Protein AF-A0A9D6NP83-F1 (afdb_monomer)

Nearest PDB structures (foldseek):
  4a1s-assembly1_B  TM=3.202E-01  e=1.087E-02  Drosophila melanogaster
  5a7d-assembly2_E  TM=2.929E-01  e=2.274E-01  Drosophila melanogaster
  8rtc-assembly1_A  TM=1.857E-01  e=1.251E+00  Bacillus phage phi3T

Mean predicted aligned error: 7.89 Å

Radius of gyration: 27.64 Å; Cα contacts (8 Å, |Δi|>4): 295; chains: 1; bounding box: 63×41×86 Å

Sequence (302 aa):
MAIAPEIAARALFRADRICCVCRRRGQAVEAQLLVADREAVAADDLVVLCSDCRQKGLEEAELRARREEWLSLVAWDRIQALQLWITEGNTPLAVATSLAEILRENEEYELLALLYHGWGNHELRDKFVEKALATKTSPRAQVFLRSLQGRLSEVDPKLIQTEIERRRESGDWTQLARLQAALGCWSEAIESYCRSVSDALARGDNFSAAATLREMARQPLHQFLFETALRWAADEDQFWWEVRCLDELEWKNELREYITGKQFYVEQSGDLYLQLVFHQVTGNTQKVIELQKKILEETKTY

Secondary structure (DSSP, 8-state):
-PPPHHHHHHHHHHTTTS-TTT--TT--EEEEES-S--SS--GGGEEEEEHHHHHTT--HHHHHHHHHHHHHHHHHHHHHHHHHHHHTT---HHHHHHHHHHHHHTT-HHHHHHHHHHTT-HHHHHHHHHHHHHS---HHHHHHHHHHTT-GGGS-HHHHHHHHHHHHHHT-HHHHHHHHHHTT-HHHHHHHHHHHHHHHHHTT-HHHHHHHHHHHHHSTHHHHHHHHHHHHHHHTT-HHHHHHHHHHTT-HHHHHHHHHHTHHHHHHS--HHHHHHHHHHTT-HHHHHHHHHHHHHHHTT-

Structure (mmCIF, N/CA/C/O backbone):
data_AF-A0A9D6NP83-F1
#
_entry.id   AF-A0A9D6NP83-F1
#
loop_
_atom_site.group_PDB
_atom_site.id
_atom_site.type_symbol
_atom_site.label_atom_id
_atom_site.label_alt_id
_atom_site.label_comp_id
_atom_site.label_asym_id
_atom_site.label_entity_id
_atom_site.label_seq_id
_atom_site.pdbx_PDB_ins_code
_atom_site.Cartn_x
_atom_site.Cartn_y
_atom_site.Cartn_z
_atom_site.occupancy
_atom_site.B_iso_or_equiv
_atom_site.auth_seq_id
_atom_site.auth_comp_id
_atom_site.auth_asym_id
_atom_site.auth_atom_id
_atom_site.pdbx_PDB_model_num
ATOM 1 N N . MET A 1 1 ? 31.135 4.356 -36.053 1.00 69.56 1 MET A N 1
ATOM 2 C CA . MET A 1 1 ? 30.032 5.307 -36.307 1.00 69.56 1 MET A CA 1
ATOM 3 C C . MET A 1 1 ? 29.880 6.220 -35.095 1.00 69.56 1 MET A C 1
ATOM 5 O O . MET A 1 1 ? 29.941 5.713 -33.981 1.00 69.56 1 MET A O 1
ATOM 9 N N . ALA A 1 2 ? 29.770 7.538 -35.282 1.00 83.06 2 ALA A N 1
ATOM 10 C CA . ALA A 1 2 ? 29.599 8.474 -34.168 1.00 83.06 2 ALA A CA 1
ATOM 11 C C . ALA A 1 2 ? 28.121 8.523 -33.747 1.00 83.06 2 ALA A C 1
ATOM 13 O O . ALA A 1 2 ? 27.251 8.724 -34.589 1.00 83.06 2 ALA A O 1
ATOM 14 N N . ILE A 1 3 ? 27.834 8.324 -32.458 1.00 89.06 3 ILE A N 1
ATOM 15 C CA . ILE A 1 3 ? 26.478 8.453 -31.911 1.00 89.06 3 ILE A CA 1
ATOM 16 C C . ILE A 1 3 ? 26.167 9.947 -31.782 1.00 89.06 3 ILE A C 1
ATOM 18 O O . ILE A 1 3 ? 26.929 10.682 -31.152 1.00 89.06 3 ILE A O 1
ATOM 22 N N . ALA A 1 4 ? 25.054 10.401 -32.359 1.00 93.44 4 ALA A N 1
ATOM 23 C CA . ALA A 1 4 ? 24.635 11.793 -32.231 1.00 93.44 4 ALA A CA 1
ATOM 24 C C . ALA A 1 4 ? 24.388 12.160 -30.747 1.00 93.44 4 ALA A C 1
ATOM 26 O O . ALA A 1 4 ? 23.739 11.381 -30.036 1.00 93.44 4 ALA A O 1
ATOM 27 N N . PRO A 1 5 ? 24.845 13.336 -30.264 1.00 93.56 5 PRO A N 1
ATOM 28 C CA . PRO A 1 5 ? 24.749 13.711 -28.849 1.00 93.56 5 PRO A CA 1
ATOM 29 C C . PRO A 1 5 ? 23.332 13.642 -28.265 1.00 93.56 5 PRO A C 1
ATOM 31 O O . PRO A 1 5 ? 23.155 13.198 -27.134 1.00 93.56 5 PRO A O 1
ATOM 34 N N . GLU A 1 6 ? 22.312 14.016 -29.037 1.00 91.88 6 GLU A N 1
ATOM 35 C CA . GLU A 1 6 ? 20.907 13.986 -28.605 1.00 91.88 6 GLU A CA 1
ATOM 36 C C . GLU A 1 6 ? 20.394 12.560 -28.364 1.00 91.88 6 GLU A C 1
ATOM 38 O O . GLU A 1 6 ? 19.657 12.296 -27.412 1.00 91.88 6 GLU A O 1
ATOM 43 N N . ILE A 1 7 ? 20.820 11.611 -29.199 1.00 91.00 7 ILE A N 1
ATOM 44 C CA . ILE A 1 7 ? 20.428 10.202 -29.096 1.00 91.00 7 ILE A CA 1
ATOM 45 C C . ILE A 1 7 ? 21.117 9.564 -27.887 1.00 91.00 7 ILE A C 1
ATOM 47 O O . ILE A 1 7 ? 20.468 8.870 -27.100 1.00 91.00 7 ILE A O 1
ATOM 51 N N . ALA A 1 8 ? 22.401 9.875 -27.681 1.00 93.56 8 ALA A N 1
ATOM 52 C CA . ALA A 1 8 ? 23.132 9.478 -26.481 1.00 93.56 8 ALA A CA 1
ATOM 53 C C . ALA A 1 8 ? 22.491 10.061 -25.211 1.00 93.56 8 ALA A C 1
ATOM 55 O O . ALA A 1 8 ? 22.276 9.335 -24.242 1.00 93.56 8 ALA A O 1
ATOM 56 N N . ALA A 1 9 ? 22.116 11.344 -25.225 1.00 90.12 9 ALA A N 1
ATOM 57 C CA . ALA A 1 9 ? 21.445 11.998 -24.106 1.00 90.12 9 ALA A CA 1
ATOM 58 C C . ALA A 1 9 ? 20.091 11.347 -23.782 1.00 90.12 9 ALA A C 1
ATOM 60 O O . ALA A 1 9 ? 19.792 11.128 -22.608 1.00 90.12 9 ALA A O 1
ATOM 61 N N . ARG A 1 10 ? 19.297 10.972 -24.795 1.00 89.88 10 ARG A N 1
ATOM 62 C CA . ARG A 1 10 ? 18.041 10.226 -24.603 1.00 89.88 10 ARG A CA 1
ATOM 63 C C . ARG A 1 10 ? 18.273 8.855 -23.977 1.00 89.88 10 ARG A C 1
ATOM 65 O O . ARG A 1 10 ? 17.548 8.498 -23.053 1.00 89.88 10 ARG A O 1
ATOM 72 N N . ALA A 1 11 ? 19.272 8.102 -24.437 1.00 93.31 11 ALA A N 1
ATOM 73 C CA . ALA A 1 11 ? 19.611 6.807 -23.846 1.00 93.31 11 ALA A CA 1
ATOM 74 C C . ALA A 1 11 ? 20.072 6.953 -22.385 1.00 93.31 11 ALA A C 1
ATOM 76 O O . ALA A 1 11 ? 19.573 6.249 -21.507 1.00 93.31 11 ALA A O 1
ATOM 77 N N . LEU A 1 12 ? 20.943 7.930 -22.107 1.00 94.62 12 LEU A N 1
ATOM 78 C CA . LEU A 1 12 ? 21.391 8.270 -20.754 1.00 94.62 12 LEU A CA 1
ATOM 79 C C . LEU A 1 12 ? 20.224 8.673 -19.851 1.00 94.62 12 LEU A C 1
ATOM 81 O O . LEU A 1 12 ? 20.140 8.206 -18.719 1.00 94.62 12 LEU A O 1
ATOM 85 N N . PHE A 1 13 ? 19.307 9.507 -20.343 1.00 91.94 13 PHE A N 1
ATOM 86 C CA . PHE A 1 13 ? 18.110 9.887 -19.601 1.00 91.94 13 PHE A CA 1
ATOM 87 C C . PHE A 1 13 ? 17.205 8.681 -19.347 1.00 91.94 13 PHE A C 1
ATOM 89 O O . PHE A 1 13 ? 16.759 8.497 -18.222 1.00 91.94 13 PHE A O 1
ATOM 96 N N . ARG A 1 14 ? 16.942 7.827 -20.342 1.00 90.00 14 ARG A N 1
ATOM 97 C CA . ARG A 1 14 ? 16.116 6.618 -20.170 1.00 90.00 14 ARG A CA 1
ATOM 98 C C . ARG A 1 14 ? 16.701 5.654 -19.133 1.00 90.00 14 ARG A C 1
ATOM 100 O O . ARG A 1 14 ? 15.939 5.078 -18.373 1.00 90.00 14 ARG A O 1
ATOM 107 N N . ALA A 1 15 ? 18.026 5.540 -19.051 1.00 93.94 15 ALA A N 1
ATOM 108 C CA . ALA A 1 15 ? 18.716 4.698 -18.071 1.00 93.94 15 ALA A CA 1
ATOM 109 C C . ALA A 1 15 ? 18.995 5.388 -16.721 1.00 93.94 15 ALA A C 1
ATOM 111 O O . ALA A 1 15 ? 19.771 4.864 -15.924 1.00 93.94 15 ALA A O 1
ATOM 112 N N . ASP A 1 16 ? 18.429 6.574 -16.479 1.00 95.00 16 ASP A N 1
ATOM 113 C CA . ASP A 1 16 ? 18.668 7.390 -15.278 1.00 95.00 16 ASP A CA 1
ATOM 114 C C . ASP A 1 16 ? 20.149 7.698 -15.000 1.00 95.00 16 ASP A C 1
ATOM 116 O O . ASP A 1 16 ? 20.572 7.886 -13.864 1.00 95.00 16 ASP A O 1
ATOM 120 N N . ARG A 1 17 ? 20.969 7.734 -16.060 1.00 95.56 17 ARG A N 1
ATOM 121 C CA . ARG A 1 17 ? 22.432 7.882 -15.987 1.00 95.56 17 ARG A CA 1
ATOM 122 C C . ARG A 1 17 ? 23.094 6.835 -15.080 1.00 95.56 17 ARG A C 1
ATOM 124 O O . ARG A 1 17 ? 24.126 7.099 -14.468 1.00 95.56 17 ARG A O 1
ATOM 131 N N . ILE A 1 18 ? 22.517 5.638 -15.023 1.00 96.62 18 ILE A N 1
ATOM 132 C CA . ILE A 1 18 ? 23.029 4.491 -14.277 1.00 96.62 18 ILE A CA 1
ATOM 133 C C . ILE A 1 18 ? 23.371 3.372 -15.267 1.00 96.62 18 ILE A C 1
ATOM 135 O O . ILE A 1 18 ? 22.708 3.183 -16.285 1.00 96.62 18 ILE A O 1
ATOM 139 N N . CYS A 1 19 ? 24.437 2.627 -14.972 1.00 97.12 19 CYS A N 1
ATOM 140 C CA . CYS A 1 19 ? 24.863 1.489 -15.780 1.00 97.12 19 CYS A CA 1
ATOM 141 C C . CYS A 1 19 ? 23.782 0.396 -15.778 1.00 97.12 19 CYS A C 1
ATOM 143 O O . CYS A 1 19 ? 23.455 -0.135 -14.714 1.00 97.12 19 CYS A O 1
ATOM 145 N N . CYS A 1 20 ? 23.300 -0.004 -16.959 1.00 96.81 20 CYS A N 1
ATOM 146 C CA . CYS A 1 20 ? 22.251 -1.018 -17.116 1.00 96.81 20 CYS A CA 1
ATOM 147 C C . CYS A 1 20 ? 22.648 -2.400 -16.562 1.00 96.81 20 CYS A C 1
ATOM 149 O O . CYS A 1 20 ? 21.785 -3.232 -16.291 1.00 96.81 20 CYS A O 1
ATOM 151 N N . VAL A 1 21 ? 23.951 -2.654 -16.396 1.00 96.25 21 VAL A N 1
ATOM 152 C CA . VAL A 1 21 ? 24.490 -3.940 -15.934 1.00 96.25 21 VAL A CA 1
ATOM 153 C C . VAL A 1 21 ? 24.669 -3.957 -14.416 1.00 96.25 21 VAL A C 1
ATOM 155 O O . VAL A 1 21 ? 24.034 -4.754 -13.734 1.00 96.25 21 VAL A O 1
ATOM 158 N N . CYS A 1 22 ? 25.530 -3.094 -13.860 1.00 95.31 22 CYS A N 1
ATOM 159 C CA . CYS A 1 22 ? 25.858 -3.138 -12.427 1.00 95.31 22 CYS A CA 1
ATOM 160 C C . CYS A 1 22 ? 24.938 -2.291 -11.539 1.00 95.31 22 CYS A C 1
ATOM 162 O O . CYS A 1 22 ? 24.987 -2.449 -10.321 1.00 95.31 22 CYS A O 1
ATOM 164 N N . ARG A 1 23 ? 24.154 -1.374 -12.123 1.00 95.56 23 ARG A N 1
ATOM 165 C CA . ARG A 1 23 ? 23.185 -0.500 -11.434 1.00 95.56 23 ARG A CA 1
ATOM 166 C C . ARG A 1 23 ? 23.762 0.374 -10.308 1.00 95.56 23 ARG A C 1
ATOM 168 O O . ARG A 1 23 ? 23.023 0.894 -9.477 1.00 95.56 23 ARG A O 1
ATOM 175 N N . ARG A 1 24 ? 25.086 0.567 -10.265 1.00 92.88 24 ARG A N 1
ATOM 176 C CA . ARG A 1 24 ? 25.747 1.394 -9.244 1.00 92.88 24 ARG A CA 1
ATOM 177 C C . ARG A 1 24 ? 25.554 2.879 -9.546 1.00 92.88 24 ARG A C 1
ATOM 179 O O . ARG A 1 24 ? 25.869 3.341 -10.641 1.00 92.88 24 ARG A O 1
ATOM 186 N N . ARG A 1 25 ? 25.071 3.628 -8.552 1.00 90.50 25 ARG A N 1
ATOM 187 C CA . ARG A 1 25 ? 24.933 5.091 -8.616 1.00 90.50 25 ARG A CA 1
ATOM 188 C C . ARG A 1 25 ? 26.292 5.782 -8.474 1.00 90.50 25 ARG A C 1
ATOM 190 O O . ARG A 1 25 ? 27.206 5.240 -7.859 1.00 90.50 25 ARG A O 1
ATOM 197 N N . GLY A 1 26 ? 26.409 6.985 -9.038 1.00 90.69 26 GLY A N 1
ATOM 198 C CA . GLY A 1 26 ? 27.597 7.840 -8.907 1.00 90.69 26 GLY A CA 1
ATOM 199 C C . GLY A 1 26 ? 28.795 7.451 -9.782 1.00 90.69 26 GLY A C 1
ATOM 200 O O . GLY A 1 26 ? 29.825 8.114 -9.716 1.00 90.69 26 GLY A O 1
ATOM 201 N N . GLN A 1 27 ? 28.681 6.408 -10.610 1.00 94.81 27 GLN A N 1
ATOM 202 C CA . GLN A 1 27 ? 29.709 6.070 -11.596 1.00 94.81 27 GLN A CA 1
ATOM 203 C C . GLN A 1 27 ? 29.529 6.888 -12.881 1.00 94.81 27 GLN A C 1
ATOM 205 O O . GLN A 1 27 ? 28.405 7.169 -13.294 1.00 94.81 27 GLN A O 1
ATOM 210 N N . ALA A 1 28 ? 30.638 7.224 -13.542 1.00 96.19 28 ALA A N 1
ATOM 211 C CA . ALA A 1 28 ? 30.594 7.749 -14.902 1.00 96.19 28 ALA A CA 1
ATOM 212 C C . ALA A 1 28 ? 30.086 6.659 -15.860 1.00 96.19 28 ALA A C 1
ATOM 214 O O . ALA A 1 28 ? 30.525 5.506 -15.793 1.00 96.19 28 ALA A O 1
ATOM 215 N N . VAL A 1 29 ? 29.152 7.026 -16.737 1.00 97.56 29 VAL A N 1
ATOM 216 C CA . VAL A 1 29 ? 28.528 6.116 -17.703 1.00 97.56 29 VAL A CA 1
ATOM 217 C C . VAL A 1 29 ? 28.502 6.727 -19.096 1.00 97.56 29 VAL A C 1
ATOM 219 O O . VAL A 1 29 ? 28.410 7.944 -19.252 1.00 97.56 29 VAL A O 1
ATOM 222 N N . GLU A 1 30 ? 28.537 5.867 -20.106 1.00 96.69 30 GLU A N 1
ATOM 223 C CA . GLU A 1 30 ? 28.487 6.241 -21.517 1.00 96.69 30 GLU A CA 1
ATOM 224 C C . GLU A 1 30 ? 27.446 5.393 -22.252 1.00 96.69 30 GLU A C 1
ATOM 226 O O . GLU A 1 30 ? 27.201 4.238 -21.894 1.00 96.69 30 GLU A O 1
ATOM 231 N N . ALA A 1 31 ? 26.829 5.967 -23.286 1.00 96.25 31 ALA A N 1
ATOM 232 C CA . ALA A 1 31 ? 25.952 5.232 -24.187 1.00 96.25 31 ALA A CA 1
ATOM 233 C C . ALA A 1 31 ? 26.785 4.534 -25.274 1.00 96.25 31 ALA A C 1
ATOM 235 O O . ALA A 1 31 ? 27.601 5.167 -25.943 1.00 96.25 31 ALA A O 1
ATOM 236 N N . GLN A 1 32 ? 26.554 3.240 -25.466 1.00 94.31 32 GLN A N 1
ATOM 237 C CA . GLN A 1 32 ? 27.249 2.395 -26.431 1.00 94.31 32 GLN A CA 1
ATOM 238 C C . GLN A 1 32 ? 26.240 1.683 -27.335 1.00 94.31 32 GLN A C 1
ATOM 240 O O . GLN A 1 32 ? 25.172 1.283 -26.880 1.00 94.31 32 GLN A O 1
ATOM 245 N N . LEU A 1 33 ? 26.583 1.512 -28.612 1.00 93.44 33 LEU A N 1
ATOM 246 C CA . LEU A 1 33 ? 25.795 0.728 -29.564 1.00 93.44 33 LEU A CA 1
ATOM 247 C C . LEU A 1 33 ? 25.752 -0.750 -29.163 1.00 93.44 33 LEU A C 1
ATOM 249 O O . LEU A 1 33 ? 26.799 -1.346 -28.915 1.00 93.44 33 LEU A O 1
ATOM 253 N N . LEU A 1 34 ? 24.550 -1.328 -29.140 1.00 89.38 34 LEU A N 1
ATOM 254 C CA . LEU A 1 34 ? 24.346 -2.770 -28.984 1.00 89.38 34 LEU A CA 1
ATOM 255 C C . LEU A 1 34 ? 24.764 -3.532 -30.249 1.00 89.38 34 LEU A C 1
ATOM 257 O O . LEU A 1 34 ? 25.392 -4.575 -30.143 1.00 89.38 34 LEU A O 1
ATOM 261 N N . VAL A 1 35 ? 24.448 -2.988 -31.431 1.00 83.50 35 VAL A N 1
ATOM 262 C CA . VAL A 1 35 ? 24.732 -3.601 -32.739 1.00 83.50 35 VAL A CA 1
ATOM 263 C C . VAL A 1 35 ? 25.639 -2.669 -33.535 1.00 83.50 35 VAL A C 1
ATOM 265 O O . VAL A 1 35 ? 25.337 -1.484 -33.678 1.00 83.50 35 VAL A O 1
ATOM 268 N N . ALA A 1 36 ? 26.750 -3.193 -34.054 1.00 72.25 36 ALA A N 1
ATOM 269 C CA . ALA A 1 36 ? 27.752 -2.392 -34.761 1.00 72.25 36 ALA A CA 1
ATOM 270 C C . ALA A 1 36 ? 27.314 -1.936 -36.168 1.00 72.25 36 ALA A C 1
ATOM 272 O O . ALA A 1 36 ? 27.869 -0.961 -36.673 1.00 72.25 36 ALA A O 1
ATOM 273 N N . ASP A 1 37 ? 26.327 -2.605 -36.773 1.00 74.69 37 ASP A N 1
ATOM 274 C CA . ASP A 1 37 ? 26.015 -2.485 -38.201 1.00 74.69 37 ASP A CA 1
ATOM 275 C C . ASP A 1 37 ? 24.571 -2.013 -38.445 1.00 74.69 37 ASP A C 1
ATOM 277 O O . ASP A 1 37 ? 23.675 -2.778 -38.805 1.00 74.69 37 ASP A O 1
ATOM 281 N N . ARG A 1 38 ? 24.314 -0.731 -38.165 1.00 72.12 38 ARG A N 1
ATOM 282 C CA . ARG A 1 38 ? 23.051 -0.062 -38.510 1.00 72.12 38 ARG A CA 1
ATOM 283 C C . ARG A 1 38 ? 23.323 1.263 -39.198 1.00 72.12 38 ARG A C 1
ATOM 285 O O . ARG A 1 38 ? 24.101 2.066 -38.697 1.00 72.12 38 ARG A O 1
ATOM 292 N N . GLU A 1 39 ? 22.627 1.512 -40.303 1.00 77.12 39 GLU A N 1
ATOM 293 C CA . GLU A 1 39 ? 22.715 2.776 -41.049 1.00 77.12 39 GLU A CA 1
ATOM 294 C C . GLU A 1 39 ? 22.128 3.963 -40.267 1.00 77.12 39 GLU A C 1
ATOM 296 O O . GLU A 1 39 ? 22.581 5.096 -40.419 1.00 77.12 39 GLU A O 1
ATOM 301 N N . ALA A 1 40 ? 21.155 3.702 -39.388 1.00 83.31 40 ALA A N 1
ATOM 302 C CA . ALA A 1 40 ? 20.552 4.689 -38.500 1.00 83.31 40 ALA A CA 1
ATOM 303 C C . ALA A 1 40 ? 20.566 4.188 -37.050 1.00 83.31 40 ALA A C 1
ATOM 305 O O . ALA A 1 40 ? 20.139 3.070 -36.763 1.00 83.31 40 ALA A O 1
ATOM 306 N N . VAL A 1 41 ? 21.046 5.033 -36.135 1.00 88.06 41 VAL A N 1
ATOM 307 C CA . VAL A 1 41 ? 21.093 4.741 -34.696 1.00 88.06 41 VAL A CA 1
ATOM 308 C C . VAL A 1 41 ? 19.874 5.342 -34.019 1.00 88.06 41 VAL A C 1
ATOM 310 O O . VAL A 1 41 ? 19.725 6.560 -34.022 1.00 88.06 41 VAL A O 1
ATOM 313 N N . ALA A 1 42 ? 19.039 4.522 -33.387 1.00 89.38 42 ALA A N 1
ATOM 314 C CA . ALA A 1 42 ? 18.010 5.000 -32.469 1.00 89.38 42 ALA A CA 1
ATOM 315 C C . ALA A 1 42 ? 18.496 4.941 -31.013 1.00 89.38 42 ALA A C 1
ATOM 317 O O . ALA A 1 42 ? 19.423 4.209 -30.672 1.00 89.38 42 ALA A O 1
ATOM 318 N N . ALA A 1 43 ? 17.824 5.663 -30.109 1.00 87.75 43 ALA A N 1
ATOM 319 C CA . ALA A 1 43 ? 18.092 5.544 -28.669 1.00 87.75 43 ALA A CA 1
ATOM 320 C C . ALA A 1 43 ? 17.828 4.116 -28.155 1.00 87.75 43 ALA A C 1
ATOM 322 O O . ALA A 1 43 ? 18.387 3.707 -27.136 1.00 87.75 43 ALA A O 1
ATOM 323 N N . ASP A 1 44 ? 16.991 3.358 -28.872 1.00 87.62 44 ASP A N 1
ATOM 324 C CA . ASP A 1 44 ? 16.699 1.968 -28.547 1.00 87.62 44 ASP A CA 1
ATOM 325 C C . ASP A 1 44 ? 17.805 0.978 -28.905 1.00 87.62 44 ASP A C 1
ATOM 327 O O . ASP A 1 44 ? 17.859 -0.118 -28.349 1.00 87.62 44 ASP A O 1
ATOM 331 N N . ASP A 1 45 ? 18.772 1.430 -29.700 1.00 91.69 45 ASP A N 1
ATOM 332 C CA . ASP A 1 45 ? 19.944 0.653 -30.095 1.00 91.69 45 ASP A CA 1
ATOM 333 C C . ASP A 1 45 ? 21.134 0.862 -29.155 1.00 91.69 45 ASP A C 1
ATOM 335 O O . ASP A 1 45 ? 22.211 0.307 -29.379 1.00 91.69 45 ASP A O 1
ATOM 339 N N . LEU A 1 46 ? 20.956 1.674 -28.107 1.00 94.94 46 LEU A N 1
ATOM 340 C CA . LEU A 1 46 ? 22.008 2.054 -27.173 1.00 94.94 46 LEU A CA 1
ATOM 341 C C . LEU A 1 46 ? 21.820 1.409 -25.799 1.00 94.94 46 LEU A C 1
ATOM 343 O O . LEU A 1 46 ? 20.724 1.416 -25.235 1.00 94.94 46 LEU A O 1
ATOM 347 N N . VAL A 1 47 ? 22.918 0.937 -25.214 1.00 96.75 47 VAL A N 1
ATOM 348 C CA . VAL A 1 47 ? 23.027 0.515 -23.813 1.00 96.75 47 VAL A CA 1
ATOM 349 C C . VAL A 1 47 ? 23.912 1.490 -23.040 1.00 96.75 47 VAL A C 1
ATOM 351 O O . VAL A 1 47 ? 24.897 1.995 -23.569 1.00 96.75 47 VAL A O 1
ATOM 354 N N . VAL A 1 48 ? 23.560 1.775 -21.787 1.00 97.56 48 VAL A N 1
ATOM 355 C CA . VAL A 1 48 ? 24.331 2.674 -20.918 1.00 97.56 48 VAL A CA 1
ATOM 356 C C . VAL A 1 48 ? 25.209 1.844 -19.991 1.00 97.56 48 VAL A C 1
ATOM 358 O O . VAL A 1 48 ? 24.700 1.036 -19.215 1.00 97.56 48 VAL A O 1
ATOM 361 N N . LEU A 1 49 ? 26.528 2.029 -20.067 1.00 97.44 49 LEU A N 1
ATOM 362 C CA . LEU A 1 49 ? 27.515 1.225 -19.342 1.00 97.44 49 LEU A CA 1
ATOM 363 C C . LEU A 1 49 ? 28.524 2.110 -18.606 1.00 97.44 49 LEU A C 1
ATOM 365 O O . LEU A 1 49 ? 28.918 3.161 -19.104 1.00 97.44 49 LEU A O 1
ATOM 369 N N . CYS A 1 50 ? 28.978 1.663 -17.433 1.00 97.44 50 CYS A N 1
ATOM 370 C CA . CYS A 1 50 ? 30.184 2.203 -16.802 1.00 97.44 50 CYS A CA 1
ATOM 371 C C . CYS A 1 50 ? 31.448 1.567 -17.406 1.00 97.44 50 CYS A C 1
ATOM 373 O O . CYS A 1 50 ? 31.374 0.510 -18.045 1.00 97.44 50 CYS A O 1
ATOM 375 N N . SER A 1 51 ? 32.611 2.178 -17.157 1.00 96.56 51 SER A N 1
ATOM 376 C CA . SER A 1 51 ? 33.922 1.690 -17.617 1.00 96.56 51 SER A CA 1
ATOM 377 C C . SER A 1 51 ? 34.145 0.208 -17.308 1.00 96.56 51 SER A C 1
ATOM 379 O O . SER A 1 51 ? 34.550 -0.556 -18.183 1.00 96.56 51 SER A O 1
ATOM 381 N N . ASP A 1 52 ? 33.812 -0.211 -16.088 1.00 96.25 52 ASP A N 1
ATOM 382 C CA . ASP A 1 52 ? 34.093 -1.560 -15.596 1.00 96.25 52 ASP A CA 1
ATOM 383 C C . ASP A 1 52 ? 33.243 -2.606 -16.322 1.00 96.25 52 ASP A C 1
ATOM 385 O O . ASP A 1 52 ? 33.725 -3.676 -16.680 1.00 96.25 52 ASP A O 1
ATOM 389 N N . CYS A 1 53 ? 31.960 -2.310 -16.555 1.00 95.81 53 CYS A N 1
ATOM 390 C CA . CYS A 1 53 ? 31.063 -3.236 -17.249 1.00 95.81 53 CYS A CA 1
ATOM 391 C C . CYS A 1 53 ? 31.348 -3.286 -18.748 1.00 95.81 53 CYS A C 1
ATOM 393 O O . CYS A 1 53 ? 31.203 -4.345 -19.352 1.00 95.81 53 CYS A O 1
ATOM 395 N N . ARG A 1 54 ? 31.809 -2.177 -19.334 1.00 94.50 54 ARG A N 1
ATOM 396 C CA . ARG A 1 54 ? 32.246 -2.130 -20.731 1.00 94.50 54 ARG A CA 1
ATOM 397 C C . ARG A 1 54 ? 33.447 -3.046 -20.985 1.00 94.50 54 ARG A C 1
ATOM 399 O O . ARG A 1 54 ? 33.477 -3.737 -21.996 1.00 94.50 54 ARG A O 1
ATOM 406 N N . GLN A 1 55 ? 34.408 -3.093 -20.062 1.00 95.25 55 GLN A N 1
ATOM 407 C CA . GLN A 1 55 ? 35.605 -3.937 -20.190 1.00 95.25 55 GLN A CA 1
ATOM 408 C C . GLN A 1 55 ? 35.324 -5.440 -20.054 1.00 95.25 55 GLN A C 1
ATOM 410 O O . GLN A 1 55 ? 36.122 -6.245 -20.524 1.00 95.25 55 GLN A O 1
ATOM 415 N N . LYS A 1 56 ? 34.197 -5.833 -19.447 1.00 93.19 56 LYS A N 1
ATOM 416 C CA . LYS A 1 56 ? 33.830 -7.248 -19.273 1.00 93.19 56 LYS A CA 1
ATOM 417 C C . LYS A 1 56 ? 33.441 -7.957 -20.572 1.00 93.19 56 LYS A C 1
ATOM 419 O O . LYS A 1 56 ? 33.384 -9.178 -20.559 1.00 93.19 56 LYS A O 1
ATOM 424 N N . GLY A 1 57 ? 33.171 -7.220 -21.654 1.00 85.31 57 GLY A N 1
ATOM 425 C CA . GLY A 1 57 ? 32.871 -7.811 -22.962 1.00 85.31 57 GLY A CA 1
ATOM 426 C C . GLY A 1 57 ? 31.631 -8.708 -22.958 1.00 85.31 57 GLY A C 1
ATOM 427 O O . GLY A 1 57 ? 31.686 -9.814 -23.478 1.00 85.31 57 GLY A O 1
ATOM 428 N N . LEU A 1 58 ? 30.537 -8.258 -22.333 1.00 91.12 58 LEU A N 1
ATOM 429 C CA . LEU A 1 58 ? 29.280 -9.012 -22.310 1.00 91.12 58 LEU A CA 1
ATOM 430 C C . LEU A 1 58 ? 28.695 -9.162 -23.721 1.00 91.12 58 LEU A C 1
ATOM 432 O O . LEU A 1 58 ? 28.755 -8.228 -24.523 1.00 91.12 58 LEU A O 1
ATOM 436 N N . GLU A 1 59 ? 28.082 -10.316 -23.976 1.00 94.12 59 GLU A N 1
ATOM 437 C CA . GLU A 1 59 ? 27.415 -10.622 -25.242 1.00 94.12 59 GLU A CA 1
ATOM 438 C C . GLU A 1 59 ? 26.215 -9.694 -25.492 1.00 94.12 59 GLU A C 1
ATOM 440 O O . GLU A 1 59 ? 25.512 -9.277 -24.564 1.00 94.12 59 GLU A O 1
ATOM 445 N N . GLU A 1 60 ? 25.929 -9.404 -26.764 1.00 93.38 60 GLU A N 1
ATOM 446 C CA . GLU A 1 60 ? 24.864 -8.471 -27.169 1.00 93.38 60 GLU A CA 1
ATOM 447 C C . GLU A 1 60 ? 23.495 -8.858 -26.592 1.00 93.38 60 GLU A C 1
ATOM 449 O O . GLU A 1 60 ? 22.757 -8.004 -26.091 1.00 93.38 60 GLU A O 1
ATOM 454 N N . ALA A 1 61 ? 23.155 -10.149 -26.642 1.00 91.50 61 ALA A N 1
ATOM 455 C CA . ALA A 1 61 ? 21.880 -10.654 -26.142 1.00 91.50 61 ALA A CA 1
ATOM 456 C C . ALA A 1 61 ? 21.726 -10.414 -24.631 1.00 91.50 61 ALA A C 1
ATOM 458 O O . ALA A 1 61 ? 20.650 -10.026 -24.172 1.00 91.50 61 ALA A O 1
ATOM 459 N N . GLU A 1 62 ? 22.809 -10.581 -23.866 1.00 93.06 62 GLU A N 1
ATOM 460 C CA . GLU A 1 62 ? 22.812 -10.309 -22.431 1.00 93.06 62 GLU A CA 1
ATOM 461 C C . GLU A 1 62 ? 22.674 -8.807 -22.158 1.00 93.06 62 GLU A C 1
ATOM 463 O O . GLU A 1 62 ? 21.855 -8.399 -21.334 1.00 93.06 62 GLU A O 1
ATOM 468 N N . LEU A 1 63 ? 23.417 -7.965 -22.883 1.00 94.62 63 LEU A N 1
ATOM 469 C CA . LEU A 1 63 ? 23.319 -6.510 -22.753 1.00 94.62 63 LEU A CA 1
ATOM 470 C C . LEU A 1 63 ? 21.914 -5.996 -23.076 1.00 94.62 63 LEU A C 1
ATOM 472 O O . LEU A 1 63 ? 21.406 -5.131 -22.359 1.00 94.62 63 LEU A O 1
ATOM 476 N N . ARG A 1 64 ? 21.272 -6.541 -24.117 1.00 93.12 64 ARG A N 1
ATOM 477 C CA . ARG A 1 64 ? 19.890 -6.211 -24.482 1.00 93.12 64 ARG A CA 1
ATOM 478 C C . ARG A 1 64 ? 18.927 -6.583 -23.357 1.00 93.12 64 ARG A C 1
ATOM 480 O O . ARG A 1 64 ? 18.175 -5.718 -22.917 1.00 93.12 64 ARG A O 1
ATOM 487 N N . ALA A 1 65 ? 19.016 -7.805 -22.832 1.00 86.69 65 ALA A N 1
ATOM 488 C CA . ALA A 1 65 ? 18.166 -8.252 -21.730 1.00 86.69 65 ALA A CA 1
ATOM 489 C C . ALA A 1 65 ? 18.344 -7.385 -20.468 1.00 86.69 65 ALA A C 1
ATOM 491 O O . ALA A 1 65 ? 17.366 -6.914 -19.890 1.00 86.69 65 ALA A O 1
ATOM 492 N N . ARG A 1 66 ? 19.592 -7.097 -20.069 1.00 91.88 66 ARG A N 1
ATOM 493 C CA . ARG A 1 66 ? 19.902 -6.244 -18.904 1.00 91.88 66 ARG A CA 1
ATOM 494 C C . ARG A 1 66 ? 19.418 -4.808 -19.085 1.00 91.88 66 ARG A C 1
ATOM 496 O O . ARG A 1 66 ? 18.920 -4.202 -18.138 1.00 91.88 66 ARG A O 1
ATOM 503 N N . ARG A 1 67 ? 19.574 -4.260 -20.294 1.00 93.62 67 ARG A N 1
ATOM 504 C CA . ARG A 1 67 ? 19.065 -2.937 -20.668 1.00 93.62 67 ARG A CA 1
ATOM 505 C C . ARG A 1 67 ? 17.553 -2.894 -20.536 1.00 93.62 67 ARG A C 1
ATOM 507 O O . ARG A 1 67 ? 17.057 -1.999 -19.869 1.00 93.62 67 ARG A O 1
ATOM 514 N N . GLU A 1 68 ? 16.843 -3.817 -21.172 1.00 88.38 68 GLU A N 1
ATOM 515 C CA . GLU A 1 68 ? 15.380 -3.852 -21.145 1.00 88.38 68 GLU A CA 1
ATOM 516 C C . GLU A 1 68 ? 14.866 -3.960 -19.709 1.00 88.38 68 GLU A C 1
ATOM 518 O O . GLU A 1 68 ? 14.051 -3.141 -19.296 1.00 88.38 68 GLU A O 1
ATOM 523 N N . GLU A 1 69 ? 15.440 -4.864 -18.911 1.00 85.88 69 GLU A N 1
ATOM 524 C CA . GLU A 1 69 ? 15.115 -4.998 -17.490 1.00 85.88 69 GLU A CA 1
ATOM 525 C C . GLU A 1 69 ? 15.325 -3.678 -16.724 1.00 85.88 69 GLU A C 1
ATOM 527 O O . GLU A 1 69 ? 14.443 -3.235 -15.987 1.00 85.88 69 GLU A O 1
ATOM 532 N N . TRP A 1 70 ? 16.472 -3.014 -16.911 1.00 92.25 70 TRP A N 1
ATOM 533 C CA . TRP A 1 70 ? 16.775 -1.751 -16.231 1.00 92.25 70 TRP A CA 1
ATOM 534 C C . TRP A 1 70 ? 15.867 -0.604 -16.675 1.00 92.25 70 TRP A C 1
ATOM 536 O O . TRP A 1 70 ? 15.370 0.145 -15.839 1.00 92.25 70 TRP A O 1
ATOM 546 N N . LEU A 1 71 ? 15.625 -0.467 -17.977 1.00 87.19 71 LEU A N 1
ATOM 547 C CA . LEU A 1 71 ? 14.752 0.577 -18.504 1.00 87.19 71 LEU A CA 1
ATOM 548 C C . LEU A 1 71 ? 13.315 0.394 -18.019 1.00 87.19 71 LEU A C 1
ATOM 550 O O . LEU A 1 71 ? 12.676 1.381 -17.660 1.00 87.19 71 LEU A O 1
ATOM 554 N N . SER A 1 72 ? 12.834 -0.849 -17.930 1.00 76.81 72 SER A N 1
ATOM 555 C CA . SER A 1 72 ? 11.551 -1.142 -17.296 1.00 76.81 72 SER A CA 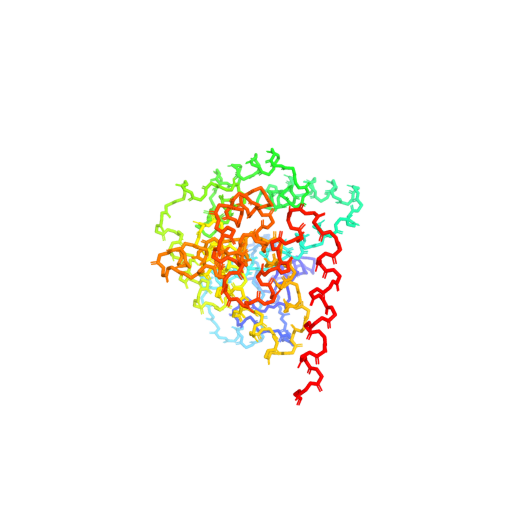1
ATOM 556 C C . SER A 1 72 ? 11.537 -0.712 -15.829 1.00 76.81 72 SER A C 1
ATOM 558 O O . SER A 1 72 ? 10.556 -0.115 -15.400 1.00 76.81 72 SER A O 1
ATOM 560 N N . LEU A 1 73 ? 12.609 -0.951 -15.063 1.00 78.69 73 LEU A N 1
ATOM 561 C CA . LEU A 1 73 ? 12.707 -0.502 -13.667 1.00 78.69 73 LEU A CA 1
ATOM 562 C C . LEU A 1 73 ? 12.712 1.027 -13.536 1.00 78.69 73 LEU A C 1
ATOM 564 O O . LEU A 1 73 ? 11.957 1.562 -12.735 1.00 78.69 73 LEU A O 1
ATOM 568 N N . VAL A 1 74 ? 13.496 1.742 -14.348 1.00 82.88 74 VAL A N 1
ATOM 569 C CA . VAL A 1 74 ? 13.540 3.216 -14.318 1.00 82.88 74 VAL A CA 1
ATOM 570 C C . VAL A 1 74 ? 12.201 3.824 -14.725 1.00 82.88 74 VAL A C 1
ATOM 572 O O . VAL A 1 74 ? 11.751 4.792 -14.110 1.00 82.88 74 VAL A O 1
ATOM 575 N N . ALA A 1 75 ? 11.551 3.270 -15.752 1.00 76.75 75 ALA A N 1
ATOM 576 C CA . ALA A 1 75 ? 10.202 3.677 -16.125 1.00 76.75 75 ALA A CA 1
ATOM 577 C C . ALA A 1 75 ? 9.255 3.500 -14.929 1.00 76.75 75 ALA A C 1
ATOM 579 O O . ALA A 1 75 ? 8.569 4.446 -14.554 1.00 76.75 75 ALA A O 1
ATOM 580 N N . TRP A 1 76 ? 9.316 2.345 -14.262 1.00 70.69 76 TRP A N 1
ATOM 581 C CA . TRP A 1 76 ? 8.575 2.040 -13.036 1.00 70.69 76 TRP A CA 1
ATOM 582 C C . TRP A 1 76 ? 8.837 2.987 -11.862 1.00 70.69 76 TRP A C 1
ATOM 584 O O . TRP A 1 76 ? 7.898 3.374 -11.165 1.00 70.69 76 TRP A O 1
ATOM 594 N N . ASP A 1 77 ? 10.075 3.399 -11.642 1.00 75.50 77 ASP A N 1
ATOM 595 C CA . ASP A 1 77 ? 10.396 4.336 -10.566 1.00 75.50 77 ASP A CA 1
ATOM 596 C C . ASP A 1 77 ? 9.844 5.734 -10.870 1.00 75.50 77 ASP A C 1
ATOM 598 O O . ASP A 1 77 ? 9.271 6.398 -10.004 1.00 75.50 77 ASP A O 1
ATOM 602 N N . ARG A 1 78 ? 9.938 6.174 -12.130 1.00 74.56 78 ARG A N 1
ATOM 603 C CA . ARG A 1 78 ? 9.392 7.466 -12.579 1.00 74.56 78 ARG A CA 1
ATOM 604 C C . ARG A 1 78 ? 7.874 7.503 -12.517 1.00 74.56 78 ARG A C 1
ATOM 606 O O . ARG A 1 78 ? 7.308 8.512 -12.113 1.00 74.56 78 ARG A O 1
ATOM 613 N N . ILE A 1 79 ? 7.240 6.393 -12.875 1.00 69.12 79 ILE A N 1
ATOM 614 C CA . ILE A 1 79 ? 5.812 6.125 -12.699 1.00 69.12 79 ILE A CA 1
ATOM 615 C C . ILE A 1 79 ? 5.391 6.372 -11.251 1.00 69.12 79 ILE A C 1
ATOM 617 O O . ILE A 1 79 ? 4.462 7.136 -10.993 1.00 69.12 79 ILE A O 1
ATOM 621 N N . GLN A 1 80 ? 6.097 5.764 -10.298 1.00 68.75 80 GLN A N 1
ATOM 622 C CA . GLN A 1 80 ? 5.773 5.901 -8.880 1.00 68.75 80 GLN A CA 1
ATOM 623 C C . GLN A 1 80 ? 6.010 7.323 -8.368 1.00 68.75 80 GLN A C 1
ATOM 625 O O . GLN A 1 80 ? 5.177 7.859 -7.638 1.00 68.75 80 GLN A O 1
ATOM 630 N N . ALA A 1 81 ? 7.107 7.962 -8.783 1.00 71.81 81 ALA A N 1
ATOM 631 C CA . ALA A 1 81 ? 7.385 9.355 -8.443 1.00 71.81 81 ALA A CA 1
ATOM 632 C C . ALA A 1 81 ? 6.295 10.298 -8.977 1.00 71.81 81 ALA A C 1
ATOM 634 O O . ALA A 1 81 ? 5.837 11.193 -8.267 1.00 71.81 81 ALA A O 1
ATOM 635 N N . LEU A 1 82 ? 5.835 10.062 -10.208 1.00 70.50 82 LEU A N 1
ATOM 636 C CA . LEU A 1 82 ? 4.747 10.814 -10.815 1.00 70.50 82 LEU A CA 1
ATOM 637 C C . LEU A 1 82 ? 3.424 10.594 -10.065 1.00 70.50 82 LEU A C 1
ATOM 639 O O . LEU A 1 82 ? 2.716 11.560 -9.798 1.00 70.50 82 LEU A O 1
ATOM 643 N N . GLN A 1 83 ? 3.098 9.356 -9.685 1.00 68.94 83 GLN A N 1
ATOM 644 C CA . GLN A 1 83 ? 1.900 9.056 -8.894 1.00 68.94 83 GLN A CA 1
ATOM 645 C C . GLN A 1 83 ? 1.906 9.794 -7.556 1.00 68.94 83 GLN A C 1
ATOM 647 O O . GLN A 1 83 ? 0.904 10.414 -7.204 1.00 68.94 83 GLN A O 1
ATOM 652 N N . LEU A 1 84 ? 3.030 9.766 -6.833 1.00 68.50 84 LEU A N 1
ATOM 653 C CA . LEU A 1 84 ? 3.187 10.522 -5.590 1.00 68.50 84 LEU A CA 1
ATOM 654 C C . LEU A 1 84 ? 2.910 12.007 -5.831 1.00 68.50 84 LEU A C 1
ATOM 656 O O . LEU A 1 84 ? 2.064 12.584 -5.153 1.00 68.50 84 LEU A O 1
ATOM 660 N N . TRP A 1 85 ? 3.527 12.581 -6.864 1.00 69.38 85 TRP A N 1
ATOM 661 C CA . TRP A 1 85 ? 3.340 13.982 -7.231 1.00 69.38 85 TRP A CA 1
ATOM 662 C C . TRP A 1 85 ? 1.879 14.337 -7.562 1.00 69.38 85 TRP A C 1
ATOM 664 O O . TRP A 1 85 ? 1.380 15.372 -7.125 1.00 69.38 85 TRP A O 1
ATOM 674 N N . ILE A 1 86 ? 1.164 13.464 -8.279 1.00 69.88 86 ILE A N 1
ATOM 675 C CA . ILE A 1 86 ? -0.251 13.656 -8.633 1.00 69.88 86 ILE A CA 1
ATOM 676 C C . ILE A 1 86 ? -1.162 13.574 -7.406 1.00 69.88 86 ILE A C 1
ATOM 678 O O . ILE A 1 86 ? -2.043 14.414 -7.223 1.00 69.88 86 ILE A O 1
ATOM 682 N N . THR A 1 87 ? -0.968 12.554 -6.566 1.00 66.88 87 THR A N 1
ATOM 683 C CA . THR A 1 87 ? -1.836 12.295 -5.403 1.00 66.88 87 THR A CA 1
ATOM 684 C C . THR A 1 87 ? -1.752 13.377 -4.325 1.00 66.88 87 THR A C 1
ATOM 686 O O . THR A 1 87 ? -2.624 13.454 -3.463 1.00 66.88 87 THR A O 1
ATOM 689 N N . GLU A 1 88 ? -0.744 14.249 -4.379 1.00 69.62 88 GLU A N 1
ATOM 690 C CA . GLU A 1 88 ? -0.622 15.412 -3.496 1.00 69.62 88 GLU A CA 1
ATOM 691 C C . GLU A 1 88 ? -1.506 16.598 -3.919 1.00 69.62 88 GLU A C 1
ATOM 693 O O . GLU A 1 88 ? -1.511 17.623 -3.242 1.00 69.62 88 GLU A O 1
ATOM 698 N N . GLY A 1 89 ? -2.291 16.466 -4.997 1.00 62.38 89 GLY A N 1
ATOM 699 C CA . GLY A 1 89 ? -3.355 17.413 -5.359 1.00 62.38 89 GLY A CA 1
ATOM 700 C C . GLY A 1 89 ? -2.869 18.775 -5.866 1.00 62.38 89 GLY A C 1
ATOM 701 O O . GLY A 1 89 ? -3.682 19.667 -6.086 1.00 62.38 89 GLY A O 1
ATOM 702 N N . ASN A 1 90 ? -1.561 18.937 -6.079 1.00 65.12 90 ASN A N 1
ATOM 703 C CA . ASN A 1 90 ? -0.936 20.213 -6.445 1.00 65.12 90 ASN A CA 1
ATOM 704 C C . ASN A 1 90 ? -0.596 20.335 -7.939 1.00 65.12 90 ASN A C 1
ATOM 706 O O . ASN A 1 90 ? 0.047 21.302 -8.347 1.00 65.12 90 ASN A O 1
ATOM 710 N N . THR A 1 91 ? -0.994 19.372 -8.774 1.00 72.12 91 THR A N 1
ATOM 711 C CA . THR A 1 91 ? -0.714 19.411 -10.213 1.00 72.12 91 THR A CA 1
ATOM 712 C C . THR A 1 91 ? -1.660 20.385 -10.924 1.00 72.12 91 THR A C 1
ATOM 714 O O . THR A 1 91 ? -2.870 20.151 -10.936 1.00 72.12 91 THR A O 1
ATOM 717 N N . PRO A 1 92 ? -1.154 21.441 -11.592 1.00 80.56 92 PRO A N 1
ATOM 718 C CA . PRO A 1 92 ? -1.994 22.287 -12.430 1.00 80.56 92 PRO A CA 1
ATOM 719 C C . PRO A 1 92 ? -2.653 21.460 -13.540 1.00 80.56 92 PRO A C 1
ATOM 721 O O . PRO A 1 92 ? -1.975 20.678 -14.211 1.00 80.56 92 PRO A O 1
ATOM 724 N N . LEU A 1 93 ? -3.950 21.678 -13.781 1.00 79.06 93 LEU A N 1
ATOM 725 C CA . LEU A 1 93 ? -4.731 20.935 -14.781 1.00 79.06 93 LEU A CA 1
ATOM 726 C C . LEU A 1 93 ? -4.059 20.914 -16.164 1.00 79.06 93 LEU A C 1
ATOM 728 O O . LEU A 1 93 ? -4.058 19.883 -16.822 1.00 79.06 93 LEU A O 1
ATOM 732 N N . ALA A 1 94 ? -3.431 22.020 -16.572 1.00 81.94 94 ALA A N 1
ATOM 733 C CA . ALA A 1 94 ? -2.721 22.109 -17.847 1.00 81.94 94 ALA A CA 1
ATOM 734 C C . ALA A 1 94 ? -1.534 21.131 -17.947 1.00 81.94 94 ALA A C 1
ATOM 736 O O . ALA A 1 94 ? -1.335 20.503 -18.982 1.00 81.94 94 ALA A O 1
ATOM 737 N N . VAL A 1 95 ? -0.764 20.959 -16.867 1.00 80.69 95 VAL A N 1
ATOM 738 C CA . VAL A 1 95 ? 0.364 20.010 -16.841 1.00 80.69 95 VAL A CA 1
ATOM 739 C C . VAL A 1 95 ? -0.158 18.578 -16.894 1.00 80.69 95 VAL A C 1
ATOM 741 O O . VAL A 1 95 ? 0.370 17.746 -17.627 1.00 80.69 95 VAL A O 1
ATOM 744 N N . ALA A 1 96 ? -1.232 18.316 -16.151 1.00 80.12 96 ALA A N 1
ATOM 745 C CA . ALA A 1 96 ? -1.951 17.054 -16.161 1.00 80.12 96 ALA A CA 1
ATOM 746 C C . ALA A 1 96 ? -2.420 16.667 -17.576 1.00 80.12 96 ALA A C 1
ATOM 748 O O . ALA A 1 96 ? -2.102 15.578 -18.057 1.00 80.12 96 ALA A O 1
ATOM 749 N N . THR A 1 97 ? -3.123 17.562 -18.273 1.00 86.00 97 THR A N 1
ATOM 750 C CA . THR A 1 97 ? -3.632 17.290 -19.623 1.00 86.00 97 THR A CA 1
ATOM 751 C C . THR A 1 97 ? -2.514 17.119 -20.640 1.00 86.00 97 THR A C 1
ATOM 753 O O . THR A 1 97 ? -2.551 16.152 -21.394 1.00 86.00 97 THR A O 1
ATOM 756 N N . SER A 1 98 ? -1.487 17.976 -20.623 1.00 87.81 98 SER A N 1
ATOM 757 C CA . SER A 1 98 ? -0.354 17.837 -21.544 1.00 87.81 98 SER A CA 1
ATOM 758 C C . SER A 1 98 ? 0.404 16.531 -21.321 1.00 87.81 98 SER A C 1
ATOM 760 O O . SER A 1 98 ? 0.822 15.887 -22.279 1.00 87.81 98 SER A O 1
ATOM 762 N N . LEU A 1 99 ? 0.545 16.091 -20.068 1.00 85.44 99 LEU A N 1
ATOM 763 C CA . LEU A 1 99 ? 1.157 14.800 -19.778 1.00 85.44 99 LEU A CA 1
ATOM 764 C C . LEU A 1 99 ? 0.306 13.643 -20.313 1.00 85.44 99 LEU A C 1
ATOM 766 O O . LEU A 1 99 ? 0.839 12.751 -20.965 1.00 85.44 99 LEU A O 1
ATOM 770 N N . ALA A 1 100 ? -1.010 13.669 -20.088 1.00 89.69 100 ALA A N 1
ATOM 771 C CA . ALA A 1 100 ? -1.916 12.661 -20.635 1.00 89.69 100 ALA A CA 1
ATOM 772 C C . ALA A 1 100 ? -1.874 12.623 -22.175 1.00 89.69 100 ALA A C 1
ATOM 774 O O . ALA A 1 100 ? -1.905 11.546 -22.765 1.00 89.69 100 ALA A O 1
ATOM 775 N N . GLU A 1 101 ? -1.770 13.776 -22.837 1.00 91.56 101 GLU A N 1
ATOM 776 C CA . GLU A 1 101 ? -1.632 13.862 -24.294 1.00 91.56 101 GLU A CA 1
ATOM 777 C C . GLU A 1 101 ? -0.334 13.214 -24.777 1.00 91.56 101 GLU A C 1
ATOM 779 O O . GLU A 1 101 ? -0.400 12.312 -25.609 1.00 91.56 101 GLU A O 1
ATOM 784 N N . ILE A 1 102 ? 0.809 13.577 -24.185 1.00 86.88 102 ILE A N 1
ATOM 785 C CA . ILE A 1 102 ? 2.122 13.004 -24.523 1.00 86.88 102 ILE A CA 1
ATOM 786 C C . ILE A 1 102 ? 2.126 11.484 -24.325 1.00 86.88 102 ILE A C 1
ATOM 788 O O . ILE A 1 102 ? 2.604 10.738 -25.177 1.00 86.88 102 ILE A O 1
ATOM 792 N N . LEU A 1 103 ? 1.598 10.999 -23.199 1.00 88.56 103 LEU A N 1
ATOM 793 C CA . LEU A 1 103 ? 1.548 9.565 -22.914 1.00 88.56 103 LEU A CA 1
ATOM 794 C C . LEU A 1 103 ? 0.630 8.822 -23.891 1.00 88.56 103 LEU A C 1
ATOM 796 O O . LEU A 1 103 ? 0.944 7.713 -24.312 1.00 88.56 103 LEU A O 1
ATOM 800 N N . ARG A 1 104 ? -0.486 9.441 -24.286 1.00 93.00 104 ARG A N 1
ATOM 801 C CA . ARG A 1 104 ? -1.414 8.881 -25.274 1.00 93.00 104 ARG A CA 1
ATOM 802 C C . ARG A 1 104 ? -0.808 8.833 -26.668 1.00 93.00 104 ARG A C 1
ATOM 804 O O . ARG A 1 104 ? -0.998 7.831 -27.346 1.00 93.00 104 ARG A O 1
ATOM 811 N N . GLU A 1 105 ? -0.109 9.883 -27.085 1.00 91.00 105 GLU A N 1
ATOM 812 C CA . GLU A 1 105 ? 0.586 9.942 -28.378 1.00 91.00 105 GLU A CA 1
ATOM 813 C C . GLU A 1 105 ? 1.704 8.903 -28.478 1.00 91.00 105 GLU A C 1
ATOM 815 O O . GLU A 1 105 ? 1.921 8.341 -29.547 1.00 91.00 105 GLU A O 1
ATOM 820 N N . ASN A 1 106 ? 2.360 8.599 -27.356 1.00 85.69 106 ASN A N 1
ATOM 821 C CA . ASN A 1 106 ? 3.395 7.570 -27.274 1.00 85.69 106 ASN A CA 1
ATOM 822 C C . ASN A 1 106 ? 2.852 6.158 -26.984 1.00 85.69 106 ASN A C 1
ATOM 824 O O . ASN A 1 106 ? 3.645 5.237 -26.824 1.00 85.69 106 ASN A O 1
ATOM 828 N N . GLU A 1 107 ? 1.529 5.983 -26.892 1.00 91.12 107 GLU A N 1
ATOM 829 C CA . GLU A 1 107 ? 0.874 4.705 -26.563 1.00 91.12 107 GLU A CA 1
ATOM 830 C C . GLU A 1 107 ? 1.319 4.083 -25.224 1.00 91.12 107 GLU A C 1
ATOM 832 O O . GLU A 1 107 ? 1.232 2.875 -25.005 1.00 91.12 107 GLU A O 1
ATOM 837 N N . GLU A 1 108 ? 1.737 4.920 -24.277 1.00 87.44 108 GLU A N 1
ATOM 838 C CA . GLU A 1 108 ? 2.203 4.515 -22.952 1.00 87.44 108 GLU A CA 1
ATOM 839 C C . GLU A 1 108 ? 1.004 4.245 -22.020 1.00 87.44 108 GLU A C 1
ATOM 841 O O . GLU A 1 108 ? 0.726 4.972 -21.060 1.00 87.44 108 GLU A O 1
ATOM 846 N N . TYR A 1 109 ? 0.223 3.212 -22.339 1.00 93.06 109 TYR A N 1
ATOM 847 C CA . TYR A 1 109 ? -1.070 2.952 -21.699 1.00 93.06 109 TYR A CA 1
ATOM 848 C C . TYR A 1 109 ? -0.967 2.611 -20.205 1.00 93.06 109 TYR A C 1
ATOM 850 O O . TYR A 1 109 ? -1.858 2.982 -19.440 1.00 93.06 109 TYR A O 1
ATOM 858 N N . GLU A 1 110 ? 0.126 1.979 -19.767 1.00 90.06 110 GLU A N 1
ATOM 859 C CA . GLU A 1 110 ? 0.387 1.727 -18.340 1.00 90.06 110 GLU A CA 1
ATOM 860 C C . GLU A 1 110 ? 0.522 3.045 -17.559 1.00 90.06 110 GLU A C 1
ATOM 862 O O . GLU A 1 110 ? -0.060 3.208 -16.484 1.00 90.06 110 GLU A O 1
ATOM 867 N N . LEU A 1 111 ? 1.233 4.018 -18.143 1.00 86.38 111 LEU A N 1
ATOM 868 C CA . LEU A 1 111 ? 1.442 5.349 -17.569 1.00 86.38 111 LEU A CA 1
ATOM 869 C C . LEU A 1 111 ? 0.127 6.119 -17.472 1.00 86.38 111 LEU A C 1
ATOM 871 O O . LEU A 1 111 ? -0.161 6.741 -16.449 1.00 86.38 111 LEU A O 1
ATOM 875 N N . LEU A 1 112 ? -0.693 6.044 -18.523 1.00 91.19 112 LEU A N 1
ATOM 876 C CA . LEU A 1 112 ? -2.016 6.664 -18.542 1.00 91.19 112 LEU A CA 1
ATOM 877 C C . LEU A 1 112 ? -2.939 6.079 -17.483 1.00 91.19 112 LEU A C 1
ATOM 879 O O . LEU A 1 112 ? -3.601 6.834 -16.771 1.00 91.19 112 LEU A O 1
ATOM 883 N N . ALA A 1 113 ? -2.976 4.752 -17.357 1.00 93.06 113 ALA A N 1
ATOM 884 C CA . ALA A 1 113 ? -3.776 4.093 -16.336 1.00 93.06 113 ALA A CA 1
ATOM 885 C C . ALA A 1 113 ? -3.423 4.613 -14.937 1.00 93.06 113 ALA A C 1
ATOM 887 O O . ALA A 1 113 ? -4.319 4.938 -14.156 1.00 93.06 113 ALA A O 1
ATOM 888 N N . LEU A 1 114 ? -2.129 4.762 -14.638 1.00 88.25 114 LEU A N 1
ATOM 889 C CA . LEU A 1 114 ? -1.698 5.273 -13.343 1.00 88.25 114 LEU A CA 1
ATOM 890 C C . LEU A 1 114 ? -2.022 6.753 -13.137 1.00 88.25 114 LEU A C 1
ATOM 892 O O . LEU A 1 114 ? -2.470 7.133 -12.057 1.00 88.25 114 LEU A O 1
ATOM 896 N N . LEU A 1 115 ? -1.818 7.573 -14.168 1.00 87.38 115 LEU A N 1
ATOM 897 C CA . LEU A 1 115 ? -2.151 8.996 -14.152 1.00 87.38 115 LEU A CA 1
ATOM 898 C C . LEU A 1 115 ? -3.629 9.202 -13.785 1.00 87.38 115 LEU A C 1
ATOM 900 O O . LEU A 1 115 ? -3.946 9.928 -12.843 1.00 87.38 115 LEU A O 1
ATOM 904 N N . TYR A 1 116 ? -4.530 8.492 -14.469 1.00 91.25 116 TYR A N 1
ATOM 905 C CA . TYR A 1 116 ? -5.965 8.566 -14.198 1.00 91.25 116 TYR A CA 1
ATOM 906 C C . TYR A 1 116 ? -6.362 7.930 -12.866 1.00 91.25 116 TYR A C 1
ATOM 908 O O . TYR A 1 116 ? -7.261 8.447 -12.203 1.00 91.25 116 TYR A O 1
ATOM 916 N N . HIS A 1 117 ? -5.680 6.865 -12.434 1.00 90.69 117 HIS A N 1
ATOM 917 C CA . HIS A 1 117 ? -5.867 6.312 -11.094 1.00 90.69 117 HIS A CA 1
ATOM 918 C C . HIS A 1 117 ? -5.539 7.346 -10.009 1.00 90.69 117 HIS A C 1
ATOM 920 O O . HIS A 1 117 ? -6.335 7.534 -9.093 1.00 90.69 117 HIS A O 1
ATOM 926 N N . GLY A 1 118 ? -4.416 8.061 -10.144 1.00 84.00 118 GLY A N 1
ATOM 927 C CA . GLY A 1 118 ? -4.004 9.112 -9.210 1.00 84.00 118 GLY A CA 1
ATOM 928 C C . GLY A 1 118 ? -4.996 10.276 -9.115 1.00 84.00 118 GLY A C 1
ATOM 929 O O . GLY A 1 118 ? -5.137 10.865 -8.048 1.00 84.00 118 GLY A O 1
ATOM 930 N N . TRP A 1 119 ? -5.725 10.576 -10.196 1.00 86.88 119 TRP A N 1
ATOM 931 C CA . TRP A 1 119 ? -6.809 11.570 -10.204 1.00 86.88 119 TRP A CA 1
ATOM 932 C C . TRP A 1 119 ? -8.171 11.032 -9.753 1.00 86.88 119 TRP A C 1
ATOM 934 O O . TRP A 1 119 ? -9.140 11.787 -9.732 1.00 86.88 119 TRP A O 1
ATOM 944 N N . GLY A 1 120 ? -8.284 9.737 -9.449 1.00 89.06 120 GLY A N 1
ATOM 945 C CA . GLY A 1 120 ? -9.567 9.105 -9.135 1.00 89.06 120 GLY A CA 1
ATOM 946 C C . GLY A 1 120 ? -10.500 8.946 -10.343 1.00 89.06 120 GLY A C 1
ATOM 947 O O . GLY A 1 120 ? -11.687 8.681 -10.171 1.00 89.06 120 GLY A O 1
ATOM 948 N N . ASN A 1 121 ? -10.000 9.080 -11.578 1.00 93.75 121 ASN A N 1
ATOM 949 C CA . ASN A 1 121 ? -10.792 8.824 -12.781 1.00 93.75 121 ASN A CA 1
ATOM 950 C C . ASN A 1 121 ? -10.755 7.328 -13.130 1.00 93.75 121 ASN A C 1
ATOM 952 O O . ASN A 1 121 ? -9.966 6.872 -13.961 1.00 93.75 121 ASN A O 1
ATOM 956 N N . HIS A 1 122 ? -11.610 6.558 -12.457 1.00 96.25 122 HIS A N 1
ATOM 957 C CA . HIS A 1 122 ? -11.659 5.102 -12.586 1.00 96.25 122 HIS A CA 1
ATOM 958 C C . HIS A 1 122 ? -12.056 4.622 -13.991 1.00 96.25 122 HIS A C 1
ATOM 960 O O . HIS A 1 122 ? -11.512 3.625 -14.455 1.00 96.25 122 HIS A O 1
ATOM 966 N N . GLU A 1 123 ? -12.926 5.348 -14.700 1.00 97.50 123 GLU A N 1
ATOM 967 C CA . GLU A 1 123 ? -13.353 4.987 -16.059 1.00 97.50 123 GLU A CA 1
ATOM 968 C C . GLU A 1 123 ? -12.181 5.035 -17.050 1.00 97.50 123 GLU A C 1
ATOM 970 O O . GLU A 1 123 ? -11.920 4.071 -17.775 1.00 97.50 123 GLU A O 1
ATOM 975 N N . LEU A 1 124 ? -11.428 6.143 -17.060 1.00 96.50 124 LEU A N 1
ATOM 976 C CA . LEU A 1 124 ? -10.264 6.272 -17.934 1.00 96.50 124 LEU A CA 1
ATOM 977 C C . LEU A 1 124 ? -9.121 5.365 -17.484 1.00 96.50 124 LEU A C 1
ATOM 979 O O . LEU A 1 124 ? -8.480 4.760 -18.344 1.00 96.50 124 LEU A O 1
ATOM 983 N N . ARG A 1 125 ? -8.904 5.204 -16.170 1.00 96.12 125 ARG A N 1
ATOM 984 C CA . ARG A 1 125 ? -7.976 4.197 -15.636 1.00 96.12 125 ARG A CA 1
ATOM 985 C C . ARG A 1 125 ? -8.279 2.834 -16.251 1.00 96.12 125 ARG A C 1
ATOM 987 O O . ARG A 1 125 ? -7.395 2.249 -16.865 1.00 96.12 125 ARG A O 1
ATOM 994 N N . ASP A 1 126 ? -9.514 2.356 -16.129 1.00 98.25 126 ASP A N 1
ATOM 995 C CA . ASP A 1 126 ? -9.889 1.009 -16.564 1.00 98.25 126 ASP A CA 1
ATOM 996 C C . ASP A 1 126 ? -9.764 0.854 -18.077 1.00 98.25 126 ASP A C 1
ATOM 998 O O . ASP A 1 126 ? -9.178 -0.118 -18.548 1.00 98.25 126 ASP A O 1
ATOM 1002 N N . LYS A 1 127 ? -10.197 1.860 -18.844 1.00 97.81 127 LYS A N 1
ATOM 1003 C CA . LYS A 1 127 ? -10.008 1.899 -20.298 1.00 97.81 127 LYS A CA 1
ATOM 1004 C C . LYS A 1 127 ? -8.542 1.732 -20.700 1.00 97.81 127 LYS A C 1
ATOM 1006 O O . LYS A 1 127 ? -8.246 0.986 -21.635 1.00 97.81 127 LYS A O 1
ATOM 1011 N N . PHE A 1 128 ? -7.630 2.451 -20.048 1.00 97.06 128 PHE A N 1
ATOM 1012 C CA . PHE A 1 128 ? -6.208 2.381 -20.382 1.00 97.06 128 PHE A CA 1
ATOM 1013 C C . PHE A 1 128 ? -5.524 1.137 -19.814 1.00 97.06 128 PHE A C 1
ATOM 1015 O O . PHE A 1 128 ? -4.614 0.628 -20.462 1.00 97.06 128 PHE A O 1
ATOM 1022 N N . VAL 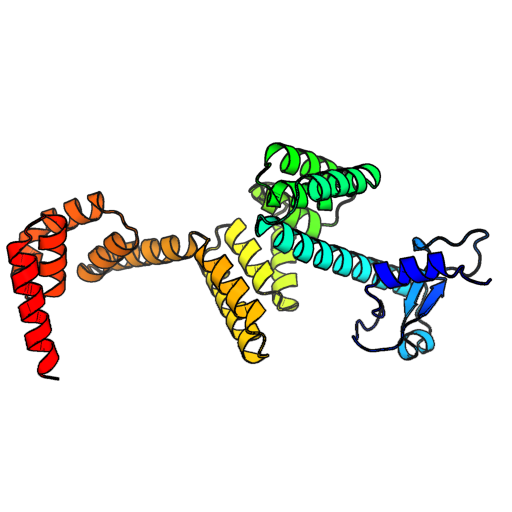A 1 129 ? -6.016 0.573 -18.706 1.00 97.06 129 VAL A N 1
ATOM 1023 C CA . VAL A 1 129 ? -5.614 -0.765 -18.254 1.00 97.06 129 VAL A CA 1
ATOM 1024 C C . VAL A 1 129 ? -5.943 -1.812 -19.318 1.00 97.06 129 VAL A C 1
ATOM 1026 O O . VAL A 1 129 ? -5.047 -2.549 -19.714 1.00 97.06 129 VAL A O 1
ATOM 1029 N N . GLU A 1 130 ? -7.173 -1.863 -19.840 1.00 97.94 130 GLU A N 1
ATOM 1030 C CA . GLU A 1 130 ? -7.522 -2.865 -20.863 1.00 97.94 130 GLU A CA 1
ATOM 1031 C C . GLU A 1 130 ? -6.704 -2.678 -22.148 1.00 97.94 130 GLU A C 1
ATOM 1033 O O . GLU A 1 130 ? -6.272 -3.655 -22.758 1.00 97.94 130 GLU A O 1
ATOM 1038 N N . LYS A 1 131 ? -6.425 -1.427 -22.542 1.00 97.19 131 LYS A N 1
ATOM 1039 C CA . LYS A 1 131 ? -5.524 -1.149 -23.670 1.00 97.19 131 LYS A CA 1
ATOM 1040 C C . LYS A 1 131 ? -4.106 -1.642 -23.416 1.00 97.19 131 LYS A C 1
ATOM 1042 O O . LYS A 1 131 ? -3.528 -2.249 -24.311 1.00 97.19 131 LYS A O 1
ATOM 1047 N N . ALA A 1 132 ? -3.558 -1.393 -22.227 1.00 95.06 132 ALA A N 1
ATOM 1048 C CA . ALA A 1 132 ? -2.236 -1.876 -21.858 1.00 95.06 132 ALA A CA 1
ATOM 1049 C C . ALA A 1 132 ? -2.200 -3.406 -21.919 1.00 95.06 132 ALA A C 1
ATOM 1051 O O . ALA A 1 132 ? -1.374 -3.952 -22.640 1.00 95.06 132 ALA A O 1
ATOM 1052 N N . LEU A 1 133 ? -3.156 -4.082 -21.274 1.00 95.25 133 LEU A N 1
ATOM 1053 C CA . LEU A 1 133 ? -3.250 -5.545 -21.216 1.00 95.25 133 LEU A CA 1
ATOM 1054 C C . LEU A 1 133 ? -3.493 -6.215 -22.578 1.00 95.25 133 LEU A C 1
ATOM 1056 O O . LEU A 1 133 ? -3.131 -7.377 -22.752 1.00 95.25 133 LEU A O 1
ATOM 1060 N N . ALA A 1 134 ? -4.100 -5.511 -23.538 1.00 95.88 134 ALA A N 1
ATOM 1061 C CA . ALA A 1 134 ? -4.250 -5.994 -24.911 1.00 95.88 134 ALA A CA 1
ATOM 1062 C C . ALA A 1 134 ? -2.925 -5.987 -25.698 1.00 95.88 134 ALA A C 1
ATOM 1064 O O . ALA A 1 134 ? -2.808 -6.671 -26.716 1.00 95.88 134 ALA A O 1
ATOM 1065 N N . THR A 1 135 ? -1.925 -5.224 -25.244 1.00 89.88 135 THR A N 1
ATOM 1066 C CA . THR A 1 135 ? -0.559 -5.287 -25.778 1.00 89.88 135 THR A CA 1
ATOM 1067 C C . THR A 1 135 ? 0.241 -6.387 -25.070 1.00 89.88 135 THR A C 1
ATOM 1069 O O . THR A 1 135 ? -0.230 -7.022 -24.129 1.00 89.88 135 THR A O 1
ATOM 1072 N N . LYS A 1 136 ? 1.469 -6.668 -25.521 1.00 82.56 136 LYS A N 1
ATOM 1073 C CA . LYS A 1 136 ? 2.331 -7.686 -24.898 1.00 82.56 136 LYS A CA 1
ATOM 1074 C C . LYS A 1 136 ? 2.873 -7.187 -23.547 1.00 82.56 136 LYS A C 1
ATOM 1076 O O . LYS A 1 136 ? 4.031 -6.793 -23.446 1.00 82.56 136 LYS A O 1
ATOM 1081 N N . THR A 1 137 ? 2.035 -7.219 -22.513 1.00 85.56 137 THR A N 1
ATOM 1082 C CA . THR A 1 137 ? 2.358 -6.775 -21.150 1.00 85.56 137 THR A CA 1
ATOM 1083 C C . THR A 1 137 ? 3.121 -7.841 -20.373 1.00 85.56 137 THR A C 1
ATOM 1085 O O . THR A 1 137 ? 2.779 -9.026 -20.413 1.00 85.56 137 THR A O 1
ATOM 1088 N N . SER A 1 138 ? 4.136 -7.421 -19.615 1.00 87.69 138 SER A N 1
ATOM 1089 C CA . SER A 1 138 ? 4.865 -8.325 -18.717 1.00 87.69 138 SER A CA 1
ATOM 1090 C C . SER A 1 138 ? 3.950 -8.881 -17.611 1.00 87.69 138 SER A C 1
ATOM 1092 O O . SER A 1 138 ? 3.046 -8.172 -17.165 1.00 87.69 138 SER A O 1
ATOM 1094 N N . PRO A 1 139 ? 4.194 -10.095 -17.084 1.00 89.62 139 PRO A N 1
ATOM 1095 C CA . PRO A 1 139 ? 3.388 -10.642 -15.989 1.00 89.62 139 PRO A CA 1
ATOM 1096 C C . PRO A 1 139 ? 3.295 -9.721 -14.762 1.00 89.62 139 PRO A C 1
ATOM 1098 O O . PRO A 1 139 ? 2.227 -9.564 -14.176 1.00 89.62 139 PRO A O 1
ATOM 1101 N N . ARG A 1 140 ? 4.393 -9.031 -14.422 1.00 90.12 140 ARG A N 1
ATOM 1102 C CA . ARG A 1 140 ? 4.425 -8.028 -13.347 1.00 90.12 140 ARG A CA 1
ATOM 1103 C C . ARG A 1 140 ? 3.446 -6.885 -13.606 1.00 90.12 140 ARG A C 1
ATOM 1105 O O . ARG A 1 140 ? 2.703 -6.494 -12.707 1.00 90.12 140 ARG A O 1
ATOM 1112 N N . ALA A 1 141 ? 3.463 -6.338 -14.819 1.00 89.88 141 ALA A N 1
ATOM 1113 C CA . ALA A 1 141 ? 2.564 -5.256 -15.190 1.00 89.88 141 ALA A CA 1
ATOM 1114 C C . ALA A 1 141 ? 1.105 -5.736 -15.229 1.00 89.88 141 ALA A C 1
ATOM 1116 O O . ALA A 1 141 ? 0.231 -5.004 -14.781 1.00 89.88 141 ALA A O 1
ATOM 1117 N N . GLN A 1 142 ? 0.830 -6.988 -15.615 1.00 94.81 142 GLN A N 1
ATOM 1118 C CA . GLN A 1 142 ? -0.523 -7.554 -15.525 1.00 94.81 142 GLN A CA 1
ATOM 1119 C C . GLN A 1 142 ? -1.048 -7.576 -14.082 1.00 94.81 142 GLN A C 1
ATOM 1121 O O . GLN A 1 142 ? -2.139 -7.063 -13.825 1.00 94.81 142 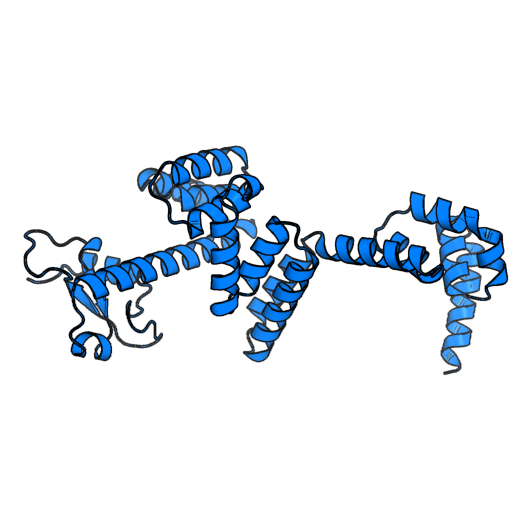GLN A O 1
ATOM 1126 N N . VAL A 1 143 ? -0.256 -8.103 -13.136 1.00 95.81 143 VAL A N 1
ATOM 1127 C CA . VAL A 1 143 ? -0.602 -8.122 -11.700 1.00 95.81 143 VAL A CA 1
ATOM 1128 C C . VAL A 1 143 ? -0.858 -6.702 -11.198 1.00 95.81 143 VAL A C 1
ATOM 1130 O O . VAL A 1 143 ? -1.881 -6.433 -10.569 1.00 95.81 143 VAL A O 1
ATOM 1133 N N . PHE A 1 144 ? 0.045 -5.770 -11.508 1.00 91.94 144 PHE A N 1
ATOM 1134 C CA . PHE A 1 144 ? -0.100 -4.384 -11.085 1.00 91.94 144 PHE A CA 1
ATOM 1135 C C . PHE A 1 144 ? -1.361 -3.727 -11.655 1.00 91.94 144 PHE A C 1
ATOM 1137 O O . PHE A 1 144 ? -2.153 -3.166 -10.901 1.00 91.94 144 PHE A O 1
ATOM 1144 N N . LEU A 1 145 ? -1.573 -3.793 -12.967 1.00 94.31 145 LEU A N 1
ATOM 1145 C CA . LEU A 1 145 ? -2.680 -3.099 -13.620 1.00 94.31 145 LEU A CA 1
ATOM 1146 C C . LEU A 1 145 ? -4.028 -3.638 -13.132 1.00 94.31 145 LEU A C 1
ATOM 1148 O O . LEU A 1 145 ? -4.918 -2.855 -12.813 1.00 94.31 145 LEU A O 1
ATOM 1152 N N . ARG A 1 146 ? -4.160 -4.962 -12.978 1.00 97.19 146 ARG A N 1
ATOM 1153 C CA . ARG A 1 146 ? -5.365 -5.578 -12.401 1.00 97.19 146 ARG A CA 1
ATOM 1154 C C . ARG A 1 146 ? -5.557 -5.214 -10.925 1.00 97.19 146 ARG A C 1
ATOM 1156 O O . ARG A 1 146 ? -6.699 -5.022 -10.506 1.00 97.19 146 ARG A O 1
ATOM 1163 N N . SER A 1 147 ? -4.478 -5.023 -10.157 1.00 95.31 147 SER A N 1
ATOM 1164 C CA . SER A 1 147 ? -4.559 -4.494 -8.783 1.00 95.31 147 SER A CA 1
ATOM 1165 C C . SER A 1 147 ? -5.136 -3.081 -8.732 1.00 95.31 147 SER A C 1
ATOM 1167 O O . SER A 1 147 ? -5.993 -2.812 -7.894 1.00 95.31 147 SER A O 1
ATOM 1169 N N . LEU A 1 148 ? -4.785 -2.208 -9.687 1.00 93.00 148 LEU A N 1
ATOM 1170 C CA . LEU A 1 148 ? -5.336 -0.851 -9.743 1.00 93.00 148 LEU A CA 1
ATOM 1171 C C . LEU A 1 148 ? -6.851 -0.835 -9.965 1.00 93.00 148 LEU A C 1
ATOM 1173 O O . LEU A 1 148 ? -7.510 0.122 -9.557 1.00 93.00 148 LEU A O 1
ATOM 1177 N N . GLN A 1 149 ? -7.394 -1.860 -10.625 1.00 96.25 149 GLN A N 1
ATOM 1178 C CA . GLN A 1 149 ? -8.826 -2.009 -10.888 1.00 96.25 149 GLN A CA 1
ATOM 1179 C C . GLN A 1 149 ? -9.579 -2.717 -9.753 1.00 96.25 149 GLN A C 1
ATOM 1181 O O . GLN A 1 149 ? -10.804 -2.776 -9.800 1.00 96.25 149 GLN A O 1
ATOM 1186 N N . GLY A 1 150 ? -8.878 -3.297 -8.771 1.00 95.62 150 GLY A N 1
ATOM 1187 C CA . GLY A 1 150 ? -9.491 -4.220 -7.811 1.00 95.62 150 GLY A CA 1
ATOM 1188 C C . GLY A 1 150 ? -9.930 -5.549 -8.444 1.00 95.62 150 GLY A C 1
ATOM 1189 O O . GLY A 1 150 ? -10.838 -6.198 -7.939 1.00 95.62 150 GLY A O 1
ATOM 1190 N N . ARG A 1 151 ? -9.312 -5.954 -9.565 1.00 97.31 151 ARG A N 1
ATOM 1191 C CA . ARG A 1 151 ? -9.662 -7.154 -10.357 1.00 97.31 151 ARG A CA 1
ATOM 1192 C C . ARG A 1 151 ? -8.540 -8.196 -10.350 1.00 97.31 151 ARG A C 1
ATOM 1194 O O . ARG A 1 151 ? -8.294 -8.869 -11.346 1.00 97.31 151 ARG A O 1
ATOM 1201 N N . LEU A 1 152 ? -7.829 -8.332 -9.226 1.00 96.62 152 LEU A N 1
ATOM 1202 C CA . LEU A 1 152 ? -6.754 -9.328 -9.078 1.00 96.62 152 LEU A CA 1
ATOM 1203 C C . LEU A 1 152 ? -7.245 -10.772 -9.232 1.00 96.62 152 LEU A C 1
ATOM 1205 O O . LEU A 1 152 ? -6.466 -11.625 -9.637 1.00 96.62 152 LEU A O 1
ATOM 1209 N N . SER A 1 153 ? -8.532 -11.032 -8.990 1.00 96.94 153 SER A N 1
ATOM 1210 C CA . SER A 1 153 ? -9.171 -12.331 -9.233 1.00 96.94 153 SER A CA 1
ATOM 1211 C C . SER A 1 153 ? -9.125 -12.791 -10.696 1.00 96.94 153 SER A C 1
ATOM 1213 O O . SER A 1 153 ? -9.335 -13.970 -10.966 1.00 96.94 153 SER A O 1
ATOM 1215 N N . GLU A 1 154 ? -8.848 -11.888 -11.640 1.00 97.00 154 GLU A N 1
ATOM 1216 C CA . GLU A 1 154 ? -8.721 -12.201 -13.069 1.00 97.00 154 GLU A CA 1
ATOM 1217 C C . GLU A 1 154 ? -7.290 -12.543 -13.495 1.00 97.00 154 GLU A C 1
ATOM 1219 O O . GLU A 1 154 ? -7.057 -12.906 -14.648 1.00 97.00 154 GLU A O 1
ATOM 1224 N N . VAL A 1 155 ? -6.318 -12.402 -12.594 1.00 97.25 155 VAL A N 1
ATOM 1225 C CA . VAL A 1 155 ? -4.923 -12.759 -12.852 1.00 97.25 155 VAL A CA 1
ATOM 1226 C C . VAL A 1 155 ? -4.702 -14.215 -12.457 1.00 97.25 155 VAL A C 1
ATOM 1228 O O . VAL A 1 155 ? -5.219 -14.669 -11.439 1.00 97.25 155 VAL A O 1
ATOM 1231 N N . ASP A 1 156 ? -3.901 -14.946 -13.237 1.00 97.44 156 ASP A N 1
ATOM 1232 C CA . ASP A 1 156 ? -3.469 -16.295 -12.860 1.00 97.44 156 ASP A CA 1
ATOM 1233 C C . ASP A 1 156 ? -2.829 -16.265 -11.452 1.00 97.44 156 ASP A C 1
ATOM 1235 O O . ASP A 1 156 ? -1.833 -15.553 -11.253 1.00 97.44 156 ASP A O 1
ATOM 1239 N N . PRO A 1 157 ? -3.348 -17.043 -10.479 1.00 97.69 157 PRO A N 1
ATOM 1240 C CA . PRO A 1 157 ? -2.798 -17.111 -9.128 1.00 97.69 157 PRO A CA 1
ATOM 1241 C C . PRO A 1 157 ? -1.296 -17.408 -9.083 1.00 97.69 157 PRO A C 1
ATOM 1243 O O . PRO A 1 157 ? -0.601 -16.924 -8.190 1.00 97.69 157 PRO A O 1
ATOM 1246 N N . LYS A 1 158 ? -0.762 -18.151 -10.063 1.00 97.81 158 LYS A N 1
ATOM 1247 C CA . LYS A 1 158 ? 0.680 -18.417 -10.156 1.00 97.81 158 LYS A CA 1
ATOM 1248 C C . LYS A 1 158 ? 1.480 -17.140 -10.387 1.00 97.81 158 LYS A C 1
ATOM 1250 O O . LYS A 1 158 ? 2.524 -16.973 -9.768 1.00 97.81 158 LYS A O 1
ATOM 1255 N N . LEU A 1 159 ? 0.988 -16.227 -11.228 1.00 96.94 159 LEU A N 1
ATOM 1256 C CA . LEU A 1 159 ? 1.659 -14.951 -11.491 1.00 96.94 159 LEU A CA 1
ATOM 1257 C C . LEU A 1 159 ? 1.649 -14.046 -10.259 1.00 96.94 159 LEU A C 1
ATOM 1259 O O . LEU A 1 159 ? 2.654 -13.396 -9.974 1.00 96.94 159 LEU A O 1
ATOM 1263 N N . ILE A 1 160 ? 0.541 -14.037 -9.510 1.00 97.88 160 ILE A N 1
ATOM 1264 C CA . ILE A 1 160 ? 0.448 -13.318 -8.234 1.00 97.88 160 ILE A CA 1
ATOM 1265 C C . ILE A 1 160 ? 1.486 -13.868 -7.252 1.00 97.88 160 ILE A C 1
ATOM 1267 O O . ILE A 1 160 ? 2.256 -13.097 -6.682 1.00 97.88 160 ILE A O 1
ATOM 1271 N N . GLN A 1 161 ? 1.547 -15.193 -7.096 1.00 97.94 161 GLN A N 1
ATOM 1272 C CA . GLN A 1 161 ? 2.487 -15.839 -6.184 1.00 97.94 161 GLN A CA 1
ATOM 1273 C C . GLN A 1 161 ? 3.948 -15.564 -6.571 1.00 97.94 161 GLN A C 1
ATOM 1275 O O . GLN A 1 161 ? 4.747 -15.190 -5.714 1.00 97.94 161 GLN A O 1
ATOM 1280 N N . THR A 1 162 ? 4.285 -15.660 -7.861 1.00 96.56 162 THR A N 1
ATOM 1281 C CA . THR A 1 162 ? 5.620 -15.303 -8.364 1.00 96.56 162 THR A CA 1
ATOM 1282 C C . THR A 1 162 ? 5.966 -13.843 -8.065 1.00 96.56 162 THR A C 1
ATOM 1284 O O . THR A 1 162 ? 7.091 -13.544 -7.672 1.00 96.56 162 THR A O 1
ATOM 1287 N N . GLU A 1 163 ? 5.019 -12.913 -8.212 1.00 95.75 163 GLU A N 1
ATOM 1288 C CA . GLU A 1 163 ? 5.263 -11.499 -7.906 1.00 95.75 163 GLU A CA 1
ATOM 1289 C C . GLU A 1 163 ? 5.419 -11.242 -6.395 1.00 95.75 163 GLU A C 1
ATOM 1291 O O . GLU A 1 163 ? 6.250 -10.418 -6.006 1.00 95.75 163 GLU A O 1
ATOM 1296 N N . ILE A 1 164 ? 4.683 -11.963 -5.540 1.00 97.50 164 ILE A N 1
ATOM 1297 C CA . ILE A 1 164 ? 4.856 -11.938 -4.076 1.00 97.50 164 ILE A CA 1
ATOM 1298 C C . ILE A 1 164 ? 6.269 -12.394 -3.697 1.00 97.50 164 ILE A C 1
ATOM 1300 O O . ILE A 1 164 ? 6.967 -11.693 -2.960 1.00 97.50 164 ILE A O 1
ATOM 1304 N N . GLU A 1 165 ? 6.703 -13.544 -4.214 1.00 97.31 165 GLU A N 1
ATOM 1305 C CA . GLU A 1 165 ? 8.032 -14.110 -3.958 1.00 97.31 165 GLU A CA 1
ATOM 1306 C C . GLU A 1 165 ? 9.130 -13.160 -4.429 1.00 97.31 165 GLU A C 1
ATOM 1308 O O . GLU A 1 165 ? 10.011 -12.801 -3.649 1.00 97.31 165 GLU A O 1
ATOM 1313 N N . ARG A 1 166 ? 9.006 -12.637 -5.653 1.00 94.69 166 ARG A N 1
ATOM 1314 C CA . ARG A 1 166 ? 9.958 -11.676 -6.213 1.00 94.69 166 ARG A CA 1
ATOM 1315 C C . ARG A 1 166 ? 10.109 -10.428 -5.337 1.00 94.69 166 ARG A C 1
ATOM 1317 O O . ARG A 1 166 ? 11.233 -9.984 -5.109 1.00 94.69 166 ARG A O 1
ATOM 1324 N N . ARG A 1 167 ? 9.005 -9.835 -4.856 1.00 94.75 167 ARG A N 1
ATOM 1325 C CA . ARG A 1 167 ? 9.050 -8.637 -3.985 1.00 94.75 167 ARG A CA 1
ATOM 1326 C C . ARG A 1 167 ? 9.658 -8.943 -2.622 1.00 94.75 167 ARG A C 1
ATOM 1328 O O . ARG A 1 167 ? 10.403 -8.121 -2.088 1.00 94.75 167 ARG A O 1
ATOM 1335 N N . ARG A 1 168 ? 9.364 -10.125 -2.077 1.00 96.38 168 ARG A N 1
ATOM 1336 C CA . ARG A 1 168 ? 9.949 -10.608 -0.823 1.00 96.38 168 ARG A CA 1
ATOM 1337 C C . ARG A 1 168 ? 11.462 -10.786 -0.952 1.00 96.38 168 ARG A C 1
ATOM 1339 O O . ARG A 1 168 ? 12.195 -10.325 -0.084 1.00 96.38 168 ARG A O 1
ATOM 1346 N N . GLU A 1 169 ? 11.928 -11.399 -2.037 1.00 94.31 169 GLU A N 1
ATOM 1347 C CA . GLU A 1 169 ? 13.356 -11.592 -2.320 1.00 94.31 169 GLU A CA 1
ATOM 1348 C C . GLU A 1 169 ? 14.089 -10.271 -2.565 1.00 94.31 169 GLU A C 1
ATOM 1350 O O . GLU A 1 169 ? 15.211 -10.092 -2.094 1.00 94.31 169 GLU A O 1
ATOM 1355 N N . SER A 1 170 ? 13.457 -9.318 -3.259 1.00 90.19 170 SER A N 1
ATOM 1356 C CA . SER A 1 170 ? 14.055 -8.003 -3.502 1.00 90.19 170 SER A CA 1
ATOM 1357 C C . SER A 1 170 ? 14.027 -7.072 -2.286 1.00 90.19 170 SER A C 1
ATOM 1359 O O . SER A 1 170 ? 14.619 -5.997 -2.348 1.00 90.19 170 SER A O 1
ATOM 1361 N N . GLY A 1 171 ? 13.318 -7.438 -1.210 1.00 92.88 171 GLY A N 1
ATOM 1362 C CA . GLY A 1 171 ? 13.093 -6.570 -0.051 1.00 92.88 171 GLY A CA 1
ATOM 1363 C C . GLY A 1 171 ? 12.220 -5.348 -0.358 1.00 92.88 171 GLY A C 1
ATOM 1364 O O . GLY A 1 171 ? 12.337 -4.322 0.309 1.00 92.88 171 GLY A O 1
ATOM 1365 N N . ASP A 1 172 ? 11.358 -5.426 -1.378 1.00 91.94 172 ASP A N 1
ATOM 1366 C CA . ASP A 1 172 ? 10.453 -4.334 -1.758 1.00 91.94 172 ASP A CA 1
ATOM 1367 C C . ASP A 1 172 ? 9.169 -4.393 -0.915 1.00 91.94 172 ASP A C 1
ATOM 1369 O O . ASP A 1 172 ? 8.074 -4.716 -1.390 1.00 91.94 172 ASP A O 1
ATOM 1373 N N . TRP A 1 173 ? 9.336 -4.150 0.388 1.00 96.88 173 TRP A N 1
ATOM 1374 C CA . TRP A 1 173 ? 8.301 -4.360 1.400 1.00 96.88 173 TRP A CA 1
ATOM 1375 C C . TRP A 1 173 ? 7.081 -3.457 1.214 1.00 96.88 173 TRP A C 1
ATOM 1377 O O . TRP A 1 173 ? 5.960 -3.918 1.408 1.00 96.88 173 TRP A O 1
ATOM 1387 N N . THR A 1 174 ? 7.261 -2.205 0.777 1.00 94.00 174 THR A N 1
ATOM 1388 C CA . THR A 1 174 ? 6.128 -1.299 0.513 1.00 94.00 174 THR A CA 1
ATOM 1389 C C . THR A 1 174 ? 5.259 -1.822 -0.623 1.00 94.00 174 THR A C 1
ATOM 1391 O O . THR A 1 174 ? 4.035 -1.860 -0.507 1.00 94.00 174 THR A O 1
ATOM 1394 N N . GLN A 1 175 ? 5.867 -2.257 -1.729 1.00 92.38 175 GLN A N 1
ATOM 1395 C CA . GLN A 1 175 ? 5.097 -2.808 -2.839 1.00 92.38 175 GLN A CA 1
ATOM 1396 C C . GLN A 1 175 ? 4.485 -4.156 -2.466 1.00 92.38 175 GLN A C 1
ATOM 1398 O O . GLN A 1 175 ? 3.359 -4.444 -2.872 1.00 92.38 175 GLN A O 1
ATOM 1403 N N . LEU A 1 176 ? 5.186 -4.990 -1.695 1.00 96.62 176 LEU A N 1
ATOM 1404 C CA . LEU A 1 176 ? 4.620 -6.243 -1.205 1.00 96.62 176 LEU A CA 1
ATOM 1405 C C . LEU A 1 176 ? 3.366 -5.990 -0.356 1.00 96.62 176 LEU A C 1
ATOM 1407 O O . LEU A 1 176 ? 2.331 -6.599 -0.622 1.00 96.62 176 LEU A O 1
ATOM 1411 N N . ALA A 1 177 ? 3.430 -5.026 0.564 1.00 97.06 177 ALA A N 1
ATOM 1412 C CA . ALA A 1 177 ? 2.310 -4.641 1.414 1.00 97.06 177 ALA A CA 1
ATOM 1413 C C . ALA A 1 177 ? 1.090 -4.182 0.602 1.00 97.06 177 ALA A C 1
ATOM 1415 O O . ALA A 1 177 ? -0.021 -4.650 0.838 1.00 97.06 177 ALA A O 1
ATOM 1416 N N . ARG A 1 178 ? 1.295 -3.332 -0.415 1.00 94.88 178 ARG A N 1
ATOM 1417 C CA . ARG A 1 178 ? 0.222 -2.876 -1.321 1.00 94.88 178 ARG A CA 1
ATOM 1418 C C . ARG A 1 178 ? -0.450 -4.030 -2.060 1.00 94.88 178 ARG A C 1
ATOM 1420 O O . ARG A 1 178 ? -1.670 -4.047 -2.189 1.00 94.88 178 ARG A O 1
ATOM 1427 N N . LEU A 1 179 ? 0.339 -4.990 -2.548 1.00 95.94 179 LEU A N 1
ATOM 1428 C CA . LEU A 1 179 ? -0.192 -6.165 -3.239 1.00 95.94 179 LEU A CA 1
ATOM 1429 C C . LEU A 1 179 ? -0.999 -7.048 -2.283 1.00 95.94 179 LEU A C 1
ATOM 1431 O O . LEU A 1 179 ? -2.102 -7.455 -2.623 1.00 95.94 179 LEU A O 1
ATOM 1435 N N . GLN A 1 180 ? -0.479 -7.306 -1.084 1.00 97.50 180 GLN A N 1
ATOM 1436 C CA . GLN A 1 180 ? -1.172 -8.092 -0.061 1.00 97.50 180 GLN A CA 1
ATOM 1437 C C . GLN A 1 180 ? -2.471 -7.419 0.390 1.00 97.50 180 GLN A C 1
ATOM 1439 O O . GLN A 1 180 ? -3.500 -8.084 0.470 1.00 97.50 180 GLN A O 1
ATOM 1444 N N . ALA A 1 181 ? -2.460 -6.097 0.579 1.00 95.56 181 ALA A N 1
ATOM 1445 C CA . ALA A 1 181 ? -3.663 -5.328 0.877 1.00 95.56 181 ALA A CA 1
ATOM 1446 C C . ALA A 1 181 ? -4.692 -5.443 -0.260 1.00 95.56 181 ALA A C 1
ATOM 1448 O O . ALA A 1 181 ? -5.862 -5.709 -0.012 1.00 95.56 181 ALA A O 1
ATOM 1449 N N . ALA A 1 182 ? -4.263 -5.334 -1.521 1.00 94.31 182 ALA A N 1
ATOM 1450 C CA . ALA A 1 182 ? -5.154 -5.500 -2.670 1.00 94.31 182 ALA A CA 1
ATOM 1451 C C . ALA A 1 182 ? -5.739 -6.925 -2.796 1.00 94.31 182 ALA A C 1
ATOM 1453 O O . ALA A 1 182 ? -6.795 -7.097 -3.401 1.00 94.31 182 ALA A O 1
ATOM 1454 N N . LEU A 1 183 ? -5.070 -7.936 -2.232 1.00 95.62 183 LEU A N 1
ATOM 1455 C CA . LEU A 1 183 ? -5.545 -9.323 -2.161 1.00 95.62 183 LEU A CA 1
ATOM 1456 C C . LEU A 1 183 ? -6.439 -9.601 -0.941 1.00 95.62 183 LEU A C 1
ATOM 1458 O O . LEU A 1 183 ? -6.987 -10.695 -0.835 1.00 95.62 183 LEU A O 1
ATOM 1462 N N . GLY A 1 184 ? -6.576 -8.649 -0.013 1.00 94.25 184 GLY A N 1
ATOM 1463 C CA . GLY A 1 184 ? -7.255 -8.862 1.267 1.00 94.25 184 GLY A CA 1
ATOM 1464 C C . GLY A 1 184 ? -6.440 -9.666 2.290 1.00 94.25 184 GLY A C 1
ATOM 1465 O O . GLY A 1 184 ? -6.981 -10.092 3.308 1.00 94.25 184 GLY A O 1
ATOM 1466 N N . CYS A 1 185 ? -5.141 -9.869 2.050 1.00 96.00 185 CYS A N 1
ATOM 1467 C CA . CYS A 1 185 ? -4.196 -10.480 2.991 1.00 96.00 185 CYS A CA 1
ATOM 1468 C C . CYS A 1 185 ? -3.731 -9.429 4.010 1.00 96.00 185 CYS A C 1
ATOM 1470 O O . CYS A 1 185 ? -2.600 -8.939 3.963 1.00 96.00 185 CYS A O 1
ATOM 1472 N N . TRP A 1 186 ? -4.655 -8.990 4.866 1.00 96.75 186 TRP A N 1
ATOM 1473 C CA . TRP A 1 186 ? -4.471 -7.815 5.716 1.00 96.75 186 TRP A CA 1
ATOM 1474 C C . TRP A 1 186 ? -3.340 -7.971 6.735 1.00 96.75 186 TRP A C 1
ATOM 1476 O O . TRP A 1 186 ? -2.543 -7.047 6.892 1.00 96.75 186 TRP A O 1
ATOM 1486 N N . SER A 1 187 ? -3.231 -9.135 7.383 1.00 95.88 187 SER A N 1
ATOM 1487 C CA . SER A 1 187 ? -2.166 -9.424 8.352 1.00 95.88 187 SER A CA 1
ATOM 1488 C C . SER A 1 187 ? -0.788 -9.310 7.709 1.00 95.88 187 SER A C 1
ATOM 1490 O O . SER A 1 187 ? 0.074 -8.574 8.186 1.00 95.88 187 SER A O 1
ATOM 1492 N N . GLU A 1 188 ? -0.594 -9.971 6.571 1.00 97.75 188 GLU A N 1
ATOM 1493 C CA . GLU A 1 188 ? 0.679 -9.969 5.865 1.00 97.75 188 GLU A CA 1
ATOM 1494 C C . GLU A 1 188 ? 1.003 -8.583 5.292 1.00 97.75 188 GLU A C 1
ATOM 1496 O O . GLU A 1 188 ? 2.166 -8.172 5.285 1.00 97.75 188 GLU A O 1
ATOM 1501 N N . ALA A 1 189 ? -0.014 -7.832 4.855 1.00 97.88 189 ALA A N 1
ATOM 1502 C CA . ALA A 1 189 ? 0.159 -6.451 4.419 1.00 97.88 189 ALA A CA 1
ATOM 1503 C C . ALA A 1 189 ? 0.682 -5.559 5.554 1.00 97.88 189 ALA A C 1
ATOM 1505 O O . ALA A 1 189 ? 1.613 -4.780 5.344 1.00 97.88 189 ALA A O 1
ATOM 1506 N N . ILE A 1 190 ? 0.115 -5.689 6.759 1.00 97.81 190 ILE A N 1
ATOM 1507 C CA . ILE A 1 190 ? 0.553 -4.959 7.957 1.00 97.81 190 ILE A CA 1
ATOM 1508 C C . ILE A 1 190 ? 2.003 -5.304 8.293 1.00 97.81 190 ILE A C 1
ATOM 1510 O O . ILE A 1 190 ? 2.814 -4.398 8.481 1.00 97.81 190 ILE A O 1
ATOM 1514 N N . GLU A 1 191 ? 2.355 -6.591 8.312 1.00 98.00 191 GLU A N 1
ATOM 1515 C CA . GLU A 1 191 ? 3.729 -7.038 8.563 1.00 98.00 191 GLU A CA 1
ATOM 1516 C C . GLU A 1 191 ? 4.718 -6.432 7.559 1.00 98.00 191 GLU A C 1
ATOM 1518 O O . GLU A 1 191 ? 5.763 -5.899 7.947 1.00 98.00 191 GLU A O 1
ATOM 1523 N N . SER A 1 192 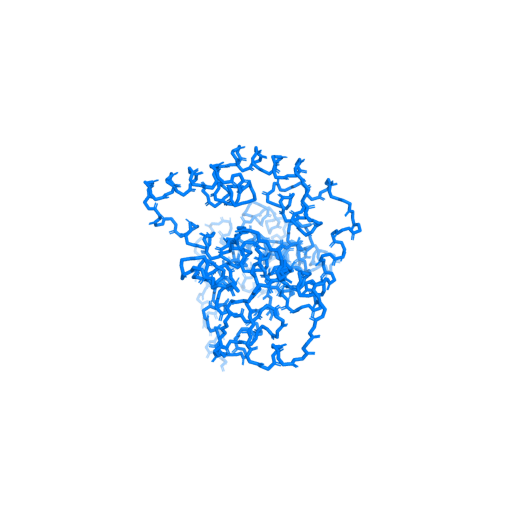? 4.372 -6.452 6.270 1.00 98.38 192 SER A N 1
ATOM 1524 C CA . SER A 1 192 ? 5.194 -5.866 5.212 1.00 98.38 192 SER A CA 1
ATOM 1525 C C . SER A 1 192 ? 5.326 -4.343 5.355 1.00 98.38 192 SER A C 1
ATOM 1527 O O . SER A 1 192 ? 6.431 -3.816 5.211 1.00 98.38 192 SER A O 1
ATOM 1529 N N . TYR A 1 193 ? 4.253 -3.619 5.700 1.00 98.00 193 TYR A N 1
ATOM 1530 C CA . TYR A 1 193 ? 4.333 -2.178 5.975 1.00 98.00 193 TYR A CA 1
ATOM 1531 C C . TYR A 1 193 ? 5.250 -1.880 7.167 1.00 98.00 193 TYR A C 1
ATOM 1533 O O . TYR A 1 193 ? 6.153 -1.048 7.049 1.00 98.00 193 TYR A O 1
ATOM 1541 N N . CYS A 1 194 ? 5.078 -2.591 8.285 1.00 98.19 194 CYS A N 1
ATOM 1542 C CA . CYS A 1 194 ? 5.923 -2.455 9.472 1.00 98.19 194 CYS A CA 1
ATOM 1543 C C . CYS A 1 194 ? 7.400 -2.705 9.145 1.00 98.19 194 CYS A C 1
ATOM 1545 O O . CYS A 1 194 ? 8.274 -1.944 9.570 1.00 98.19 194 CYS A O 1
ATOM 1547 N N . ARG A 1 195 ? 7.686 -3.733 8.337 1.00 98.31 195 ARG A N 1
ATOM 1548 C CA . ARG A 1 195 ? 9.047 -4.040 7.894 1.00 98.31 195 ARG A CA 1
ATOM 1549 C C . ARG A 1 195 ? 9.629 -2.940 7.014 1.00 98.31 195 ARG A C 1
ATOM 1551 O O . ARG A 1 195 ? 10.768 -2.542 7.232 1.00 98.31 195 ARG A O 1
ATOM 1558 N N . SER A 1 196 ? 8.843 -2.395 6.087 1.00 97.19 196 SER A N 1
ATOM 1559 C CA . SER A 1 196 ? 9.272 -1.268 5.252 1.00 97.19 196 SER A CA 1
ATOM 1560 C C . SER A 1 196 ? 9.641 -0.031 6.081 1.00 97.19 196 SER A C 1
ATOM 1562 O O . SER A 1 196 ? 10.699 0.568 5.876 1.00 97.19 196 SER A O 1
ATOM 1564 N N . VAL A 1 197 ? 8.807 0.320 7.069 1.00 97.94 197 VAL A N 1
ATOM 1565 C CA . VAL A 1 197 ? 9.066 1.439 7.991 1.00 97.94 197 VAL A CA 1
ATOM 1566 C C . VAL A 1 197 ? 10.342 1.196 8.796 1.00 97.94 197 VAL A C 1
ATOM 1568 O O . VAL A 1 197 ? 11.192 2.083 8.873 1.00 97.94 197 VAL A O 1
ATOM 1571 N N . SER A 1 198 ? 10.504 -0.005 9.358 1.00 98.38 198 SER A N 1
ATOM 1572 C CA . SER A 1 198 ? 11.695 -0.379 10.128 1.00 98.38 198 SER A CA 1
ATOM 1573 C C . SER A 1 198 ? 12.973 -0.287 9.285 1.00 98.38 198 SER A C 1
ATOM 1575 O O . SER A 1 198 ? 13.935 0.367 9.692 1.00 98.38 198 SER A O 1
ATOM 1577 N N . ASP A 1 199 ? 12.951 -0.845 8.073 1.00 97.12 199 ASP A N 1
ATOM 1578 C CA . ASP A 1 199 ? 14.076 -0.828 7.138 1.00 97.12 199 ASP A CA 1
ATOM 1579 C C . ASP A 1 199 ? 14.444 0.603 6.704 1.00 97.12 199 ASP A C 1
ATOM 1581 O O . ASP A 1 199 ? 15.626 0.930 6.569 1.00 97.12 199 ASP A O 1
ATOM 1585 N N . ALA A 1 200 ? 13.453 1.473 6.486 1.00 95.25 200 ALA A N 1
ATOM 1586 C CA . ALA A 1 200 ? 13.680 2.879 6.154 1.00 95.25 200 ALA A CA 1
ATOM 1587 C C . ALA A 1 200 ? 14.330 3.645 7.320 1.00 95.25 200 ALA A C 1
ATOM 1589 O O . ALA A 1 200 ? 15.343 4.322 7.120 1.00 95.25 200 ALA A O 1
ATOM 1590 N N . LEU A 1 201 ? 13.815 3.480 8.544 1.00 97.44 201 LEU A N 1
ATOM 1591 C CA . LEU A 1 201 ? 14.377 4.104 9.748 1.00 97.44 201 LEU A CA 1
ATOM 1592 C C . LEU A 1 201 ? 15.807 3.628 10.029 1.00 97.44 201 LEU A C 1
ATOM 1594 O O . LEU A 1 201 ? 16.673 4.446 10.333 1.00 97.44 201 LEU A O 1
ATOM 1598 N N . ALA A 1 202 ? 16.086 2.333 9.859 1.00 97.31 202 ALA A N 1
ATOM 1599 C CA . ALA A 1 202 ? 17.423 1.768 10.046 1.00 97.31 202 ALA A CA 1
ATOM 1600 C C . ALA A 1 202 ? 18.473 2.380 9.097 1.00 97.31 202 ALA A C 1
ATOM 1602 O O . ALA A 1 202 ? 19.654 2.444 9.436 1.00 97.31 202 ALA A O 1
ATOM 1603 N N . ARG A 1 203 ? 18.053 2.868 7.922 1.00 96.19 203 ARG A N 1
ATOM 1604 C CA . ARG A 1 203 ? 18.910 3.583 6.960 1.00 96.19 203 ARG A CA 1
ATOM 1605 C C . ARG A 1 203 ? 18.947 5.103 7.168 1.00 96.19 203 ARG A C 1
ATOM 1607 O O . ARG A 1 203 ? 19.632 5.789 6.414 1.00 96.19 203 ARG A O 1
ATOM 1614 N N . GLY A 1 204 ? 18.209 5.637 8.144 1.00 94.19 204 GLY A N 1
ATOM 1615 C CA . GLY A 1 204 ? 18.040 7.079 8.348 1.00 94.19 204 GLY A CA 1
ATOM 1616 C C . GLY A 1 204 ? 17.130 7.758 7.315 1.00 94.19 204 GLY A C 1
ATOM 1617 O O . GLY A 1 204 ? 17.126 8.984 7.213 1.00 94.19 204 GLY A O 1
ATOM 1618 N N . ASP A 1 205 ? 16.356 6.989 6.543 1.00 93.44 205 ASP A N 1
ATOM 1619 C CA . ASP A 1 205 ? 15.418 7.506 5.545 1.00 93.44 205 ASP A CA 1
ATOM 1620 C C . ASP A 1 205 ? 14.057 7.821 6.187 1.00 93.44 205 ASP A C 1
ATOM 1622 O O . ASP A 1 205 ? 13.058 7.113 6.027 1.00 93.44 205 ASP A O 1
ATOM 1626 N N . ASN A 1 206 ? 14.033 8.915 6.952 1.00 93.81 206 ASN A N 1
ATOM 1627 C CA . ASN A 1 206 ? 12.843 9.369 7.674 1.00 93.81 206 ASN A CA 1
ATOM 1628 C C . ASN A 1 206 ? 11.670 9.699 6.740 1.00 93.81 206 ASN A C 1
ATOM 1630 O O . ASN A 1 206 ? 10.513 9.549 7.132 1.00 93.81 206 ASN A O 1
ATOM 1634 N N . PHE A 1 207 ? 11.954 10.148 5.512 1.00 90.88 207 PHE A N 1
ATOM 1635 C CA . PHE A 1 207 ? 10.912 10.496 4.550 1.00 90.88 207 PHE A CA 1
ATOM 1636 C C . PHE A 1 207 ? 10.153 9.248 4.099 1.00 90.88 207 PHE A C 1
ATOM 1638 O O . PHE A 1 207 ? 8.928 9.211 4.216 1.00 90.88 207 PHE A O 1
ATOM 1645 N N . SER A 1 208 ? 10.863 8.208 3.649 1.00 88.12 208 SER A N 1
ATOM 1646 C CA . SER A 1 208 ? 10.226 6.958 3.220 1.00 88.12 208 SER A CA 1
ATOM 1647 C C . SER A 1 208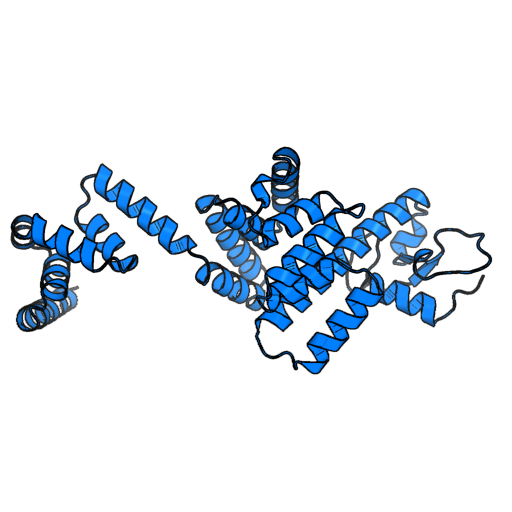 ? 9.462 6.287 4.362 1.00 88.12 208 SER A C 1
ATOM 1649 O O . SER A 1 208 ? 8.357 5.785 4.146 1.00 88.12 208 SER A O 1
ATOM 1651 N N . ALA A 1 209 ? 9.998 6.332 5.587 1.00 94.75 209 ALA A N 1
ATOM 1652 C CA . ALA A 1 209 ? 9.308 5.833 6.775 1.00 94.75 209 ALA A CA 1
ATOM 1653 C C . ALA A 1 209 ? 7.981 6.577 7.019 1.00 94.75 209 ALA A C 1
ATOM 1655 O O . ALA A 1 209 ? 6.925 5.950 7.119 1.00 94.75 209 ALA A O 1
ATOM 1656 N N . ALA A 1 210 ? 8.009 7.914 7.044 1.00 93.88 210 ALA A N 1
ATOM 1657 C CA . ALA A 1 210 ? 6.818 8.736 7.258 1.00 93.88 210 ALA A CA 1
ATOM 1658 C C . ALA A 1 210 ? 5.784 8.586 6.129 1.00 93.88 210 ALA A C 1
ATOM 1660 O O . ALA A 1 210 ? 4.585 8.492 6.394 1.00 93.88 210 ALA A O 1
ATOM 1661 N N . ALA A 1 211 ? 6.232 8.526 4.871 1.00 88.50 211 ALA A N 1
ATOM 1662 C CA . ALA A 1 211 ? 5.359 8.318 3.720 1.00 88.50 211 ALA A CA 1
ATOM 1663 C C . ALA A 1 211 ? 4.641 6.962 3.792 1.00 88.50 211 ALA A C 1
ATOM 1665 O O . ALA A 1 211 ? 3.433 6.895 3.560 1.00 88.50 211 ALA A O 1
ATOM 1666 N N . THR A 1 212 ? 5.364 5.909 4.181 1.00 93.06 212 THR A N 1
ATOM 1667 C CA . THR A 1 212 ? 4.820 4.554 4.343 1.00 93.06 212 THR A CA 1
ATOM 1668 C C . THR A 1 212 ? 3.814 4.487 5.494 1.00 93.06 212 THR A C 1
ATOM 1670 O O . THR A 1 212 ? 2.731 3.933 5.321 1.00 93.06 212 THR A O 1
ATOM 1673 N N . LEU A 1 213 ? 4.107 5.118 6.638 1.00 96.12 213 LEU A N 1
ATOM 1674 C CA . LEU A 1 213 ? 3.158 5.228 7.755 1.00 96.12 213 LEU A CA 1
ATOM 1675 C C . LEU A 1 213 ? 1.875 5.963 7.349 1.00 96.12 213 LEU A C 1
ATOM 1677 O O . LEU A 1 213 ? 0.774 5.502 7.648 1.00 96.12 213 LEU A O 1
ATOM 1681 N N . ARG A 1 214 ? 2.005 7.089 6.635 1.00 94.31 214 ARG A N 1
ATOM 1682 C CA . ARG A 1 214 ? 0.856 7.858 6.131 1.00 94.31 214 ARG A CA 1
ATOM 1683 C C . ARG A 1 214 ? -0.017 7.018 5.204 1.00 94.31 214 ARG A C 1
ATOM 1685 O O . ARG A 1 214 ? -1.237 7.130 5.251 1.00 94.31 214 ARG A O 1
ATOM 1692 N N . GLU A 1 215 ? 0.597 6.221 4.338 1.00 92.25 215 GLU A N 1
ATOM 1693 C CA . GLU A 1 215 ? -0.124 5.320 3.445 1.00 92.25 215 GLU A CA 1
ATOM 1694 C C . GLU A 1 215 ? -0.846 4.216 4.219 1.00 92.25 215 GLU A C 1
ATOM 1696 O O . GLU A 1 215 ? -2.046 4.038 4.027 1.00 92.25 215 GLU A O 1
ATOM 1701 N N . MET A 1 216 ? -0.145 3.535 5.128 1.00 94.69 216 MET A N 1
ATOM 1702 C CA . MET A 1 216 ? -0.711 2.486 5.976 1.00 94.69 216 MET A CA 1
ATOM 1703 C C . MET A 1 216 ? -1.927 2.994 6.768 1.00 94.69 216 MET A C 1
ATOM 1705 O O . MET A 1 216 ? -2.948 2.316 6.821 1.00 94.69 216 MET A O 1
ATOM 1709 N N . ALA A 1 217 ? -1.857 4.213 7.315 1.00 93.31 217 ALA A N 1
ATOM 1710 C CA . ALA A 1 217 ? -2.949 4.834 8.069 1.00 93.31 217 ALA A CA 1
ATOM 1711 C C . ALA A 1 217 ? -4.192 5.168 7.220 1.00 93.31 217 ALA A C 1
ATOM 1713 O O . ALA A 1 217 ? -5.284 5.303 7.762 1.00 93.31 217 ALA A O 1
ATOM 1714 N N . ARG A 1 218 ? -4.044 5.315 5.897 1.00 91.62 218 ARG A N 1
ATOM 1715 C CA . ARG A 1 218 ? -5.166 5.559 4.971 1.00 91.62 218 ARG A CA 1
ATOM 1716 C C . ARG A 1 218 ? -5.876 4.279 4.541 1.00 91.62 218 ARG A C 1
ATOM 1718 O O . ARG A 1 218 ? -6.948 4.360 3.950 1.00 91.62 218 ARG A O 1
ATOM 1725 N N . GLN A 1 219 ? -5.273 3.123 4.794 1.00 91.56 219 GLN A N 1
ATOM 1726 C CA . GLN A 1 219 ? -5.870 1.828 4.504 1.00 91.56 219 GLN A CA 1
ATOM 1727 C C . GLN A 1 219 ? -6.724 1.365 5.699 1.00 91.56 219 GLN A C 1
ATOM 1729 O O . GLN A 1 219 ? -6.384 1.664 6.850 1.00 91.56 219 GLN A O 1
ATOM 1734 N N . PRO A 1 220 ? -7.781 0.564 5.479 1.00 92.62 220 PRO A N 1
ATOM 1735 C CA . PRO A 1 220 ? -8.617 0.010 6.551 1.00 92.62 220 PRO A CA 1
ATOM 1736 C C . PRO A 1 220 ? -7.925 -1.131 7.332 1.00 92.62 220 PRO A C 1
ATOM 1738 O O . PRO A 1 220 ? -8.574 -2.010 7.887 1.00 92.62 220 PRO A O 1
ATOM 1741 N N . LEU A 1 221 ? -6.588 -1.141 7.395 1.00 94.44 221 LEU A N 1
ATOM 1742 C CA . LEU A 1 221 ? -5.805 -2.199 8.043 1.00 94.44 221 LEU A CA 1
ATOM 1743 C C . LEU A 1 221 ? -6.040 -2.254 9.556 1.00 94.44 221 LEU A C 1
ATOM 1745 O O . LEU A 1 221 ? -6.099 -3.333 10.136 1.00 94.44 221 LEU A O 1
ATOM 1749 N N . HIS A 1 222 ? -6.198 -1.094 10.196 1.00 93.44 222 HIS A N 1
ATOM 1750 C CA . HIS A 1 222 ? -6.493 -1.017 11.627 1.00 93.44 222 HIS A CA 1
ATOM 1751 C C . HIS A 1 222 ? -7.886 -1.578 11.950 1.00 93.44 222 HIS A C 1
ATOM 1753 O O . HIS A 1 222 ? -8.029 -2.285 12.943 1.00 93.44 222 HIS A O 1
ATOM 1759 N N . GLN A 1 223 ? -8.882 -1.342 11.085 1.00 95.56 223 GLN A N 1
ATOM 1760 C CA . GLN A 1 223 ? -10.226 -1.910 11.239 1.00 95.56 223 GLN A CA 1
ATOM 1761 C C . GLN A 1 223 ? -10.165 -3.436 11.235 1.00 95.56 223 GLN A C 1
ATOM 1763 O O . GLN A 1 223 ? -10.696 -4.068 12.140 1.00 95.56 223 GLN A O 1
ATOM 1768 N N . PHE A 1 224 ? -9.423 -4.030 10.294 1.00 95.69 224 PHE A N 1
ATOM 1769 C CA . PHE A 1 224 ? -9.226 -5.480 10.263 1.00 95.69 224 PHE A CA 1
ATOM 1770 C C . PHE A 1 224 ? -8.617 -6.032 11.565 1.00 95.69 224 PHE A C 1
ATOM 1772 O O . PHE A 1 224 ? -9.060 -7.071 12.061 1.00 95.69 224 PHE A O 1
ATOM 1779 N N . LEU A 1 225 ? -7.616 -5.350 12.137 1.00 95.88 225 LEU A N 1
ATOM 1780 C CA . LEU A 1 225 ? -7.020 -5.770 13.409 1.00 95.88 225 LEU A CA 1
ATOM 1781 C C . LEU A 1 225 ? -8.027 -5.702 14.558 1.00 95.88 225 LEU A C 1
ATOM 1783 O O . LEU A 1 225 ? -8.113 -6.654 15.330 1.00 95.88 225 LEU A O 1
ATOM 1787 N N . PHE A 1 226 ? -8.803 -4.621 14.658 1.00 97.56 226 PHE A N 1
ATOM 1788 C CA . PHE A 1 226 ? -9.821 -4.493 15.700 1.00 97.56 226 PHE A CA 1
ATOM 1789 C C . PHE A 1 226 ? -10.974 -5.479 15.521 1.00 97.56 226 PHE A C 1
ATOM 1791 O O . PHE A 1 226 ? -11.425 -6.049 16.505 1.00 97.56 226 PHE A O 1
ATOM 1798 N N . GLU A 1 227 ? -11.414 -5.759 14.295 1.00 97.31 227 GLU A N 1
ATOM 1799 C CA . GLU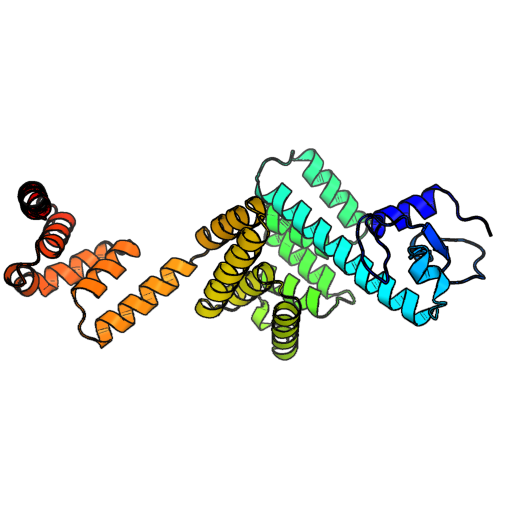 A 1 227 ? -12.412 -6.803 14.037 1.00 97.31 227 GLU A CA 1
ATOM 1800 C C . GLU A 1 227 ? -11.892 -8.195 14.412 1.00 97.31 227 GLU A C 1
ATOM 1802 O O . GLU A 1 227 ? -12.626 -9.009 14.973 1.00 97.31 227 GLU A O 1
ATOM 1807 N N . THR A 1 228 ? -10.621 -8.479 14.121 1.00 96.56 228 THR A N 1
ATOM 1808 C CA . THR A 1 228 ? -9.983 -9.747 14.497 1.00 96.56 228 THR A CA 1
ATOM 1809 C C . THR A 1 228 ? -9.866 -9.862 16.017 1.00 96.56 228 THR A C 1
ATOM 1811 O O . THR A 1 228 ? -10.218 -10.897 16.582 1.00 96.56 228 THR A O 1
ATOM 1814 N N . ALA A 1 229 ? -9.434 -8.789 16.685 1.00 97.88 229 ALA A N 1
ATOM 1815 C CA . ALA A 1 229 ? -9.351 -8.719 18.140 1.00 97.88 229 ALA A CA 1
ATOM 1816 C C . ALA A 1 229 ? -10.732 -8.811 18.804 1.00 97.88 229 ALA A C 1
ATOM 1818 O O . ALA A 1 229 ? -10.854 -9.462 19.835 1.00 97.88 229 ALA A O 1
ATOM 1819 N N . LEU A 1 230 ? -11.775 -8.235 18.200 1.00 98.25 230 LEU A N 1
ATOM 1820 C CA . LEU A 1 230 ? -13.154 -8.329 18.674 1.00 98.25 230 LEU A CA 1
ATOM 1821 C C . LEU A 1 230 ? -13.659 -9.774 18.647 1.00 98.25 230 LEU A C 1
ATOM 1823 O O . LEU A 1 230 ? -14.238 -10.228 19.628 1.00 98.25 230 LEU A O 1
ATOM 1827 N N . ARG A 1 231 ? -13.417 -10.510 17.552 1.00 98.06 231 ARG A N 1
ATOM 1828 C CA . ARG A 1 231 ? -13.795 -11.933 17.453 1.00 98.06 231 ARG A CA 1
ATOM 1829 C C . ARG A 1 231 ? -13.069 -12.769 18.496 1.00 98.06 231 ARG A C 1
ATOM 1831 O O . ARG A 1 231 ? -13.712 -13.502 19.231 1.00 98.06 231 ARG A O 1
ATOM 1838 N N . TRP A 1 232 ? -11.752 -12.594 18.600 1.00 97.94 232 TRP A N 1
ATOM 1839 C CA . TRP A 1 232 ? -10.956 -13.261 19.628 1.00 97.94 232 TRP A CA 1
ATOM 1840 C C . TRP A 1 232 ? -11.464 -12.942 21.041 1.0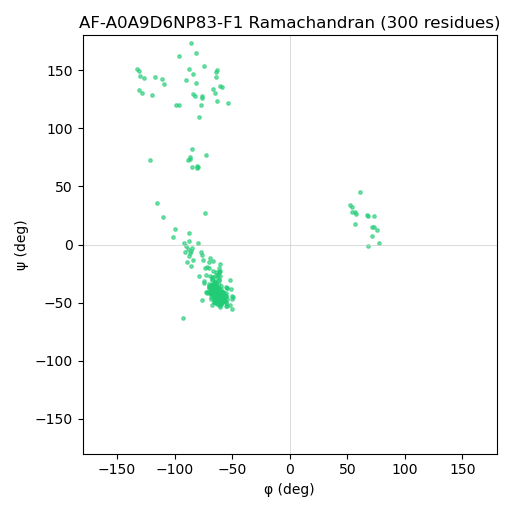0 97.94 232 TRP A C 1
ATOM 1842 O O . TRP A 1 232 ? -11.617 -13.841 21.859 1.00 97.94 232 TRP A O 1
ATOM 1852 N N . ALA A 1 233 ? -11.767 -11.674 21.325 1.00 97.88 233 ALA A N 1
ATOM 1853 C CA . ALA A 1 233 ? -12.264 -11.258 22.627 1.00 97.88 233 ALA A CA 1
ATOM 1854 C C . ALA A 1 233 ? -13.629 -11.882 22.943 1.00 97.88 233 ALA A C 1
ATOM 1856 O O . ALA A 1 233 ? -13.844 -12.299 24.075 1.00 97.88 233 ALA A O 1
ATOM 1857 N N . ALA A 1 234 ? -14.518 -11.993 21.954 1.00 97.31 234 ALA A N 1
ATOM 1858 C CA . ALA A 1 234 ? -15.796 -12.679 22.109 1.00 97.31 234 ALA A CA 1
ATOM 1859 C C . ALA A 1 234 ? -15.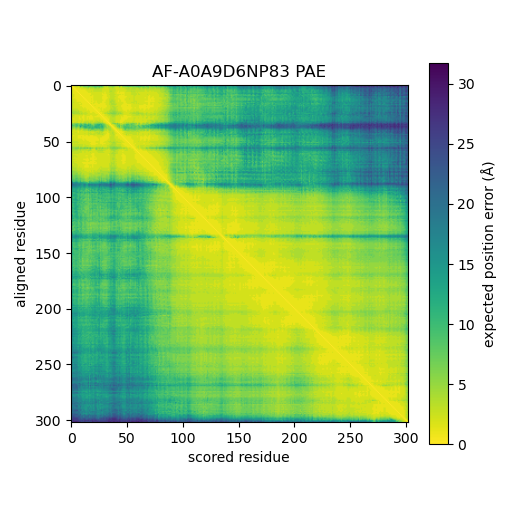623 -14.191 22.341 1.00 97.31 234 ALA A C 1
ATOM 1861 O O . ALA A 1 234 ? -16.306 -14.751 23.194 1.00 97.31 234 ALA A O 1
ATOM 1862 N N . ASP A 1 235 ? -14.698 -14.840 21.627 1.00 97.88 235 ASP A N 1
ATOM 1863 C CA . ASP A 1 235 ? -14.420 -16.277 21.771 1.00 97.88 235 ASP A CA 1
ATOM 1864 C C . ASP A 1 235 ? -13.801 -16.625 23.141 1.00 97.88 235 ASP A C 1
ATOM 1866 O O . ASP A 1 235 ? -14.027 -17.713 23.667 1.00 97.88 235 ASP A O 1
ATOM 1870 N N . GLU A 1 236 ? -13.041 -15.698 23.730 1.00 97.81 236 GLU A N 1
ATOM 1871 C CA . GLU A 1 236 ? -12.353 -15.853 25.022 1.00 97.81 236 GLU A CA 1
ATOM 1872 C C . GLU A 1 236 ? -13.096 -15.188 26.202 1.00 97.81 236 GLU A C 1
ATOM 1874 O O . GLU A 1 236 ? -12.511 -14.982 27.273 1.00 97.81 236 GLU A O 1
ATOM 1879 N N . ASP A 1 237 ? -14.364 -14.801 26.008 1.00 95.94 237 ASP A N 1
ATOM 1880 C CA . ASP A 1 237 ? -15.217 -14.122 26.999 1.00 95.94 237 ASP A CA 1
ATOM 1881 C C . ASP A 1 237 ? -14.575 -12.855 27.624 1.00 95.94 237 ASP A C 1
ATOM 1883 O O . ASP A 1 237 ? -14.776 -12.506 28.794 1.00 95.94 237 ASP A O 1
ATOM 1887 N N . GLN A 1 238 ? -13.785 -12.121 26.838 1.00 96.62 238 GLN A N 1
ATOM 1888 C CA . GLN A 1 238 ? -13.042 -10.930 27.250 1.00 96.62 238 GLN A CA 1
ATOM 1889 C C . GLN A 1 238 ? -13.868 -9.644 27.091 1.00 96.62 238 GLN A C 1
ATOM 1891 O O . GLN A 1 238 ? -13.580 -8.791 26.249 1.00 96.62 238 GLN A O 1
ATOM 1896 N N . PHE A 1 239 ? -14.852 -9.447 27.971 1.00 95.62 239 PHE A N 1
ATOM 1897 C CA . PHE A 1 239 ? -15.811 -8.334 27.878 1.00 95.62 239 PHE A CA 1
ATOM 1898 C C . PHE A 1 239 ? -15.185 -6.939 27.687 1.00 95.62 239 PHE A C 1
ATOM 1900 O O . PHE A 1 239 ? -15.654 -6.153 26.864 1.00 95.62 239 PHE A O 1
ATOM 1907 N N . TRP A 1 240 ? -14.126 -6.612 28.437 1.00 95.44 240 TRP A N 1
ATOM 1908 C CA . TRP A 1 240 ? -13.458 -5.311 28.307 1.00 95.44 240 TRP A CA 1
ATOM 1909 C C . TRP A 1 240 ? -12.839 -5.116 26.918 1.00 95.44 240 TRP A C 1
ATOM 1911 O O . TRP A 1 240 ? -12.935 -4.033 26.339 1.00 95.44 240 TRP A O 1
ATOM 1921 N N . TRP A 1 241 ? -12.239 -6.169 26.362 1.00 96.75 241 TRP A N 1
ATOM 1922 C CA . TRP A 1 241 ? -11.630 -6.118 25.038 1.00 96.75 241 TRP A CA 1
ATOM 1923 C C . TRP A 1 241 ? -12.678 -5.998 23.934 1.00 96.75 241 TRP A C 1
ATOM 1925 O O . TRP A 1 241 ? -12.458 -5.240 22.992 1.00 96.75 241 TRP A O 1
ATOM 1935 N N . GLU A 1 242 ? -13.839 -6.641 24.078 1.00 97.94 242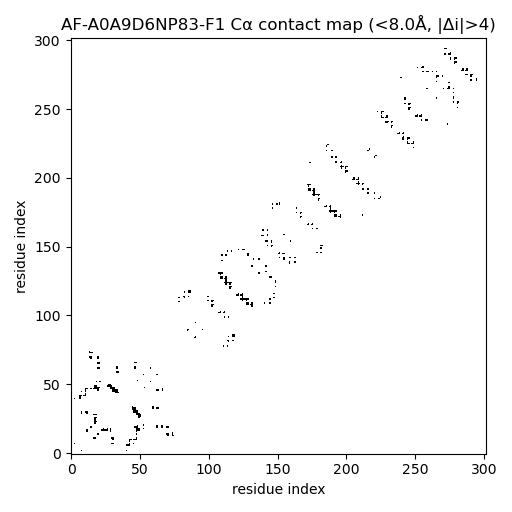 GLU A N 1
ATOM 1936 C CA . GLU A 1 242 ? -14.963 -6.451 23.154 1.00 97.94 242 GLU A CA 1
ATOM 1937 C C . GLU A 1 242 ? -15.446 -4.991 23.152 1.00 97.94 242 GLU A C 1
ATOM 1939 O O . GLU A 1 242 ? -15.540 -4.370 22.093 1.00 97.94 242 GLU A O 1
ATOM 1944 N N . VAL A 1 243 ? -15.660 -4.403 24.339 1.00 97.38 243 VAL A N 1
ATOM 1945 C CA . VAL A 1 243 ? -16.044 -2.986 24.495 1.00 97.38 243 VAL A CA 1
ATOM 1946 C C . VAL A 1 243 ? -15.019 -2.057 23.842 1.00 97.38 243 VAL A C 1
ATOM 1948 O O . VAL A 1 243 ? -15.397 -1.154 23.097 1.00 97.38 243 VAL A O 1
ATOM 1951 N N . ARG A 1 244 ? -13.722 -2.282 24.085 1.00 96.94 244 ARG A N 1
ATOM 1952 C CA . ARG A 1 244 ? -12.654 -1.457 23.505 1.00 96.94 244 ARG A CA 1
ATOM 1953 C C . ARG A 1 244 ? -12.566 -1.586 21.992 1.00 96.94 244 ARG A C 1
ATOM 1955 O O . ARG A 1 244 ? -12.388 -0.571 21.332 1.00 96.94 244 ARG A O 1
ATOM 1962 N N . CYS A 1 245 ? -12.725 -2.783 21.433 1.00 97.94 245 CYS A N 1
ATOM 1963 C CA . CYS A 1 245 ? -12.707 -2.945 19.981 1.00 97.94 245 CYS A CA 1
ATOM 1964 C C . CYS A 1 245 ? -13.900 -2.241 19.321 1.00 97.94 245 CYS A C 1
ATOM 1966 O O . CYS A 1 245 ? -13.710 -1.565 18.317 1.00 97.94 245 CYS A O 1
ATOM 1968 N N . LEU A 1 246 ? -15.107 -2.340 19.893 1.00 97.94 246 LEU A N 1
ATOM 1969 C CA . LEU A 1 246 ? -16.293 -1.645 19.370 1.00 97.94 246 LEU A CA 1
ATOM 1970 C C . LEU A 1 246 ? -16.144 -0.114 19.403 1.00 97.94 246 LEU A C 1
ATOM 1972 O O . LEU A 1 246 ? -16.585 0.565 18.476 1.00 97.94 246 LEU A O 1
ATOM 1976 N N . ASP A 1 247 ? -15.515 0.420 20.452 1.00 96.12 247 ASP A N 1
ATOM 1977 C CA . ASP A 1 247 ? -15.207 1.849 20.587 1.00 96.12 247 ASP A CA 1
ATOM 1978 C C . ASP A 1 247 ? -14.191 2.318 19.530 1.00 96.12 247 ASP A C 1
ATOM 1980 O O . ASP A 1 247 ? -14.457 3.271 18.801 1.00 96.12 247 ASP A O 1
ATOM 1984 N N . GLU A 1 248 ? -13.073 1.600 19.371 1.00 96.50 248 GLU A N 1
ATOM 1985 C CA . GLU A 1 248 ? -12.026 1.915 18.380 1.00 96.50 248 GLU A CA 1
ATOM 1986 C C . GLU A 1 248 ? -12.494 1.737 16.924 1.00 96.50 248 GLU A C 1
ATOM 1988 O O . GLU A 1 248 ? -12.014 2.420 16.021 1.00 96.50 248 GLU A O 1
ATOM 1993 N N . LEU A 1 249 ? -13.457 0.843 16.681 1.00 96.56 249 LEU A N 1
ATOM 1994 C CA . LEU A 1 249 ? -14.128 0.691 15.384 1.00 96.56 249 LEU A CA 1
ATOM 1995 C C . LEU A 1 249 ? -15.174 1.786 15.113 1.00 96.56 249 LEU A C 1
ATOM 1997 O O . LEU A 1 249 ? -15.734 1.841 14.019 1.00 96.56 249 LEU A O 1
ATOM 2001 N N . GLU A 1 250 ? -15.458 2.645 16.095 1.00 96.50 250 GLU A N 1
ATOM 2002 C CA . GLU A 1 250 ? -16.523 3.651 16.074 1.00 96.50 250 GLU A CA 1
ATOM 2003 C C . GLU A 1 250 ? -17.937 3.070 15.848 1.00 96.50 250 GLU A C 1
ATOM 2005 O O . GLU A 1 250 ? -18.852 3.768 15.393 1.00 96.50 250 GLU A O 1
ATOM 2010 N N . TRP A 1 251 ? -18.160 1.804 16.213 1.00 97.38 251 TRP A N 1
ATOM 2011 C CA . TRP A 1 251 ? -19.450 1.110 16.101 1.00 97.38 251 TRP A CA 1
ATOM 2012 C C . TRP A 1 251 ? -20.374 1.495 17.263 1.00 97.38 251 TRP A C 1
ATOM 2014 O O . TRP A 1 251 ? -20.666 0.720 18.173 1.00 97.38 251 TRP A O 1
ATOM 2024 N N . LYS A 1 252 ? -20.794 2.766 17.281 1.00 96.62 252 LYS A N 1
ATOM 2025 C CA . LYS A 1 252 ? -21.469 3.407 18.428 1.00 96.62 252 LYS A CA 1
ATOM 2026 C C . LYS A 1 252 ? -22.795 2.753 18.816 1.00 96.62 252 LYS A C 1
ATOM 2028 O O . LYS A 1 252 ? -23.151 2.774 19.996 1.00 96.62 252 LYS A O 1
ATOM 2033 N N . ASN A 1 253 ? -23.547 2.231 17.848 1.00 97.56 253 ASN A N 1
ATOM 2034 C CA . ASN A 1 253 ? -24.840 1.602 18.120 1.00 97.56 253 ASN A CA 1
ATOM 2035 C C . ASN A 1 253 ? -24.632 0.215 18.725 1.00 97.56 253 ASN A C 1
ATOM 2037 O O . ASN A 1 253 ? -25.191 -0.079 19.777 1.00 97.56 253 ASN A O 1
ATOM 2041 N N . GLU A 1 254 ? -23.757 -0.572 18.111 1.00 98.12 254 GLU A N 1
ATOM 2042 C CA . GLU A 1 254 ? -23.349 -1.902 18.541 1.00 98.12 254 GLU A CA 1
ATOM 2043 C C . GLU A 1 254 ? -22.749 -1.836 19.946 1.00 98.12 254 GLU A C 1
ATOM 2045 O O . GLU A 1 254 ? -23.173 -2.573 20.830 1.00 98.12 254 GLU A O 1
ATOM 2050 N N . LEU A 1 255 ? -21.845 -0.881 20.195 1.00 97.81 255 LEU A N 1
ATOM 2051 C CA . LEU A 1 255 ? -21.284 -0.620 21.518 1.00 97.81 255 LEU A CA 1
ATOM 2052 C C . LEU A 1 255 ? -22.377 -0.316 22.548 1.00 97.81 255 LEU A C 1
ATOM 2054 O O . LEU A 1 255 ? -22.373 -0.893 23.636 1.00 97.81 255 LEU A O 1
ATOM 2058 N N . ARG A 1 256 ? -23.319 0.582 22.222 1.00 97.75 256 ARG A N 1
ATOM 2059 C CA . ARG A 1 256 ? -24.414 0.948 23.131 1.00 97.75 256 ARG A CA 1
ATOM 2060 C C . ARG A 1 256 ? -25.288 -0.258 23.451 1.00 97.75 256 ARG A C 1
ATOM 2062 O O . ARG A 1 256 ? -25.585 -0.483 24.623 1.00 97.75 256 ARG A O 1
ATOM 2069 N N . GLU A 1 257 ? -25.721 -1.003 22.441 1.00 97.94 257 GLU A N 1
ATOM 2070 C CA . GLU A 1 257 ? -26.564 -2.187 22.615 1.00 97.94 257 GLU A CA 1
ATOM 2071 C C . GLU A 1 257 ? -25.847 -3.247 23.453 1.00 97.94 257 GLU A C 1
ATOM 2073 O O . GLU A 1 257 ? -26.395 -3.729 24.448 1.00 97.94 257 GLU A O 1
ATOM 2078 N N . TYR A 1 258 ? -24.592 -3.528 23.109 1.00 97.44 258 TYR A N 1
ATOM 2079 C CA . TYR A 1 258 ? -23.756 -4.520 23.766 1.00 97.44 258 TYR A CA 1
ATOM 2080 C C . TYR A 1 258 ? -23.547 -4.219 25.256 1.00 97.44 258 TYR A C 1
ATOM 2082 O O . TYR A 1 258 ? -23.805 -5.069 26.113 1.00 97.44 258 TYR A O 1
ATOM 2090 N N . ILE A 1 259 ? -23.143 -2.989 25.594 1.00 96.56 259 ILE A N 1
ATOM 2091 C CA . ILE A 1 259 ? -22.854 -2.618 26.984 1.00 96.56 259 ILE A CA 1
ATOM 2092 C C . ILE A 1 259 ? -24.130 -2.437 27.817 1.00 96.56 259 ILE A C 1
ATOM 2094 O O . ILE A 1 259 ? -24.142 -2.789 28.996 1.00 96.56 259 ILE A O 1
ATOM 2098 N N . THR A 1 260 ? -25.228 -1.963 27.214 1.00 96.38 260 THR A N 1
ATOM 2099 C CA . THR A 1 260 ? -26.528 -1.849 27.900 1.00 96.38 260 THR A CA 1
ATOM 2100 C C . THR A 1 260 ? -27.100 -3.233 28.203 1.00 96.38 260 THR A C 1
ATOM 2102 O O . THR A 1 260 ? -27.588 -3.468 29.307 1.00 96.38 260 THR A O 1
ATOM 2105 N N . GLY A 1 261 ? -26.970 -4.186 27.273 1.00 97.12 261 GLY A N 1
ATOM 2106 C CA . GLY A 1 261 ? -27.362 -5.582 27.490 1.00 97.12 261 GLY A CA 1
ATOM 2107 C C . GLY A 1 261 ? -26.594 -6.267 28.628 1.00 97.12 261 GLY A C 1
ATOM 2108 O O . GLY A 1 261 ? -27.105 -7.202 29.242 1.00 97.12 261 GLY A O 1
ATOM 2109 N N . LYS A 1 262 ? -25.397 -5.768 28.957 1.00 96.88 262 LYS A N 1
ATOM 2110 C CA . LYS A 1 262 ? -24.533 -6.256 30.042 1.00 96.88 262 LYS A CA 1
ATOM 2111 C C . LYS A 1 262 ? -24.439 -5.276 31.227 1.00 96.88 262 LYS A C 1
ATOM 2113 O O . LYS A 1 262 ? -23.498 -5.368 32.013 1.00 96.88 262 LYS A O 1
ATOM 2118 N N . GLN A 1 263 ? -25.423 -4.385 31.418 1.00 95.50 263 GLN A N 1
ATOM 2119 C CA . GLN A 1 263 ? -25.412 -3.360 32.480 1.00 95.50 263 GLN A CA 1
ATOM 2120 C C . GLN A 1 263 ? -25.089 -3.930 33.871 1.00 95.50 263 GLN A C 1
ATOM 2122 O O . GLN A 1 263 ? -24.232 -3.397 34.570 1.00 95.50 263 GLN A O 1
ATOM 2127 N N . PHE A 1 264 ? -25.735 -5.034 34.264 1.00 95.12 264 PHE A N 1
ATOM 2128 C CA . PHE A 1 264 ? -25.500 -5.648 35.576 1.00 95.12 264 PHE A CA 1
ATOM 2129 C C . PHE A 1 264 ? -24.028 -6.040 35.777 1.00 95.12 264 PHE A C 1
ATOM 2131 O O . PHE A 1 264 ? -23.465 -5.819 36.845 1.00 95.12 264 PHE A O 1
ATOM 2138 N N . TYR A 1 265 ? -23.386 -6.580 34.737 1.00 94.25 265 TYR A N 1
ATOM 2139 C CA . TYR A 1 265 ? -21.969 -6.932 34.780 1.00 94.25 265 TYR A CA 1
ATOM 2140 C C . TYR A 1 265 ? -21.088 -5.684 34.935 1.00 94.25 265 TYR A C 1
ATOM 2142 O O . TYR A 1 265 ? -20.172 -5.673 35.753 1.00 94.25 265 TYR A O 1
ATOM 2150 N N . VAL A 1 266 ? -21.389 -4.613 34.193 1.00 95.12 266 VAL A N 1
ATOM 2151 C CA . VAL A 1 266 ? -20.656 -3.337 34.263 1.00 95.12 266 VAL A CA 1
ATOM 2152 C C . VAL A 1 266 ? -20.709 -2.723 35.662 1.00 95.12 266 VAL A C 1
ATOM 2154 O O . VAL A 1 266 ? -19.694 -2.254 36.174 1.00 95.12 266 VAL A O 1
ATOM 2157 N N . GLU A 1 267 ? -21.878 -2.731 36.298 1.00 92.44 267 GLU A N 1
ATOM 2158 C CA . GLU A 1 267 ? -22.055 -2.165 37.637 1.00 92.44 267 GLU A CA 1
ATOM 2159 C C . GLU A 1 267 ? -21.314 -2.979 38.712 1.00 92.44 267 GLU A C 1
ATOM 2161 O O . GLU A 1 267 ? -20.777 -2.402 39.658 1.00 92.44 267 GLU A O 1
ATOM 2166 N N . GLN A 1 268 ? -21.240 -4.306 38.551 1.00 94.56 268 GLN A N 1
ATOM 2167 C CA . GLN A 1 268 ? -20.588 -5.218 39.502 1.00 94.56 268 GLN A CA 1
ATOM 2168 C C . GLN A 1 268 ? -19.077 -5.380 39.284 1.00 94.56 268 GLN A C 1
ATOM 2170 O O . GLN A 1 268 ? -18.385 -5.828 40.196 1.00 94.56 268 GLN A O 1
ATOM 2175 N N . SER A 1 269 ? -18.547 -5.027 38.108 1.00 92.75 269 SER A N 1
ATOM 2176 C CA . SER A 1 269 ? -17.133 -5.250 37.763 1.00 92.75 269 SER A CA 1
ATOM 2177 C C . SER A 1 269 ? -16.153 -4.491 38.663 1.00 92.75 269 SER A C 1
ATOM 2179 O O . SER A 1 269 ? -15.002 -4.894 38.801 1.00 92.75 269 SER A O 1
ATOM 2181 N N . GLY A 1 270 ? -16.590 -3.367 39.244 1.00 92.75 270 GLY A N 1
ATOM 2182 C CA . GLY A 1 270 ? -15.719 -2.424 39.949 1.00 92.75 270 GLY A CA 1
ATOM 2183 C C . GLY A 1 270 ? -14.740 -1.667 39.040 1.00 92.75 270 GLY A C 1
ATOM 2184 O O . GLY A 1 270 ? -14.003 -0.816 39.534 1.00 92.75 270 GLY A O 1
ATOM 2185 N N . ASP A 1 271 ? -14.747 -1.932 37.730 1.00 94.62 271 ASP A N 1
ATOM 2186 C CA . ASP A 1 271 ? -13.870 -1.291 36.754 1.00 94.62 271 ASP A CA 1
ATOM 2187 C C . ASP A 1 271 ? -14.398 0.108 36.409 1.00 94.62 271 ASP A C 1
ATOM 2189 O O . ASP A 1 271 ? -15.430 0.280 35.749 1.00 94.62 271 ASP A O 1
ATOM 2193 N N . LEU A 1 272 ? -13.671 1.129 36.867 1.00 95.44 272 LEU A N 1
ATOM 2194 C CA . LEU A 1 272 ? -14.050 2.526 36.681 1.00 95.44 272 LEU A CA 1
ATOM 2195 C C . LEU A 1 272 ? -14.054 2.956 35.212 1.00 95.44 272 LEU A C 1
ATOM 2197 O O . LEU A 1 272 ? -14.871 3.800 34.843 1.00 95.44 272 LEU A O 1
ATOM 2201 N N . TYR A 1 273 ? -13.174 2.401 34.374 1.00 94.56 273 TYR A N 1
ATOM 2202 C CA . TYR A 1 273 ? -13.121 2.734 32.951 1.00 94.56 273 TYR A CA 1
ATOM 2203 C C . TYR A 1 273 ? -14.302 2.122 32.208 1.00 94.56 273 TYR A C 1
ATOM 2205 O O . TYR A 1 273 ? -14.935 2.788 31.390 1.00 94.56 273 TYR A O 1
ATOM 2213 N N . LEU A 1 274 ? -14.660 0.886 32.540 1.00 95.50 274 LEU A N 1
ATOM 2214 C CA . LEU A 1 274 ? -15.828 0.234 31.967 1.00 95.50 274 LEU A CA 1
ATOM 2215 C C . LEU A 1 274 ? -17.135 0.948 32.356 1.00 95.50 274 LEU A C 1
ATOM 2217 O O . LEU A 1 274 ? -17.993 1.187 31.502 1.00 95.50 274 LEU A O 1
ATOM 2221 N N . GLN A 1 275 ? -17.266 1.369 33.618 1.00 96.56 275 GLN A N 1
ATOM 2222 C CA . GLN A 1 275 ? -18.393 2.198 34.067 1.00 96.56 275 GLN A CA 1
ATOM 2223 C C . GLN A 1 275 ? -18.410 3.572 33.383 1.00 96.56 275 GLN A C 1
ATOM 2225 O O . GLN A 1 275 ? -19.481 4.099 33.068 1.00 96.56 275 GLN A O 1
ATOM 2230 N N . LEU A 1 276 ? -17.233 4.152 33.126 1.00 96.81 276 LEU A N 1
ATOM 2231 C CA . LEU A 1 276 ? -17.101 5.421 32.416 1.00 96.81 276 LEU A CA 1
ATOM 2232 C C . LEU A 1 276 ? -17.634 5.300 30.985 1.00 96.81 276 LEU A C 1
ATOM 2234 O O . LEU A 1 276 ? -18.471 6.115 30.596 1.00 96.81 276 LEU A O 1
ATOM 2238 N N . VAL A 1 277 ? -17.211 4.272 30.240 1.00 96.19 277 VAL A N 1
ATOM 2239 C CA . VAL A 1 277 ? -17.687 4.009 28.870 1.00 96.19 277 VAL A CA 1
ATOM 2240 C C . VAL A 1 277 ? -19.201 3.801 28.859 1.00 96.19 277 VAL A C 1
ATOM 2242 O O . VAL A 1 277 ? -19.898 4.423 28.058 1.00 96.19 277 VAL A O 1
ATOM 2245 N N . PHE A 1 278 ? -19.739 3.008 29.792 1.00 96.62 278 PHE A N 1
ATOM 2246 C CA . PHE A 1 278 ? -21.185 2.814 29.925 1.00 96.62 278 PHE A CA 1
ATOM 2247 C C . PHE A 1 278 ? -21.930 4.142 30.073 1.00 96.62 278 PHE A C 1
ATOM 2249 O O . PHE A 1 278 ? -22.826 4.450 29.287 1.00 96.62 278 PHE A O 1
ATOM 2256 N N . HIS A 1 279 ? -21.521 4.983 31.023 1.00 97.12 279 HIS A N 1
ATOM 2257 C CA . HIS A 1 279 ? -22.191 6.261 31.238 1.00 97.12 279 HIS A CA 1
ATOM 2258 C C . HIS A 1 279 ? -21.981 7.265 30.099 1.00 97.12 279 HIS A C 1
ATOM 2260 O O . HIS A 1 279 ? -22.861 8.100 29.871 1.00 97.12 279 HIS A O 1
ATOM 2266 N N . GLN A 1 280 ? -20.875 7.177 29.356 1.00 96.06 280 GLN A N 1
ATOM 2267 C CA . GLN A 1 280 ? -20.669 7.952 28.132 1.00 96.06 280 GLN A CA 1
ATOM 2268 C C . GLN A 1 280 ? -21.680 7.557 27.052 1.00 96.06 280 GLN A C 1
ATOM 2270 O O . GLN A 1 280 ? -22.357 8.430 26.504 1.00 96.06 280 GLN A O 1
ATOM 2275 N N . VAL A 1 281 ? -21.854 6.260 26.777 1.00 95.38 281 VAL A N 1
ATOM 2276 C CA . VAL A 1 281 ? -22.750 5.811 25.698 1.00 95.38 281 VAL A CA 1
ATOM 2277 C C . VAL A 1 281 ? -24.236 5.967 26.029 1.00 95.38 281 VAL A C 1
ATOM 2279 O O . VAL A 1 281 ? -25.047 6.146 25.111 1.00 95.38 281 VAL A O 1
ATOM 2282 N N . THR A 1 282 ? -24.597 5.942 27.320 1.00 94.56 282 THR A N 1
ATOM 2283 C CA . THR A 1 282 ? -25.962 6.214 27.803 1.00 94.56 282 THR A CA 1
ATOM 2284 C C . THR A 1 282 ? -26.240 7.705 28.014 1.00 94.56 282 THR A C 1
ATOM 2286 O O . THR A 1 282 ? -27.365 8.069 28.349 1.00 94.56 282 THR A O 1
ATOM 2289 N N . GLY A 1 283 ? -25.239 8.581 27.867 1.00 95.62 283 GLY A N 1
ATOM 2290 C CA . GLY A 1 283 ? -25.396 10.032 28.019 1.00 95.62 283 GLY A CA 1
ATOM 2291 C C . GLY A 1 283 ? -25.570 10.526 29.463 1.00 95.62 283 GLY A C 1
ATOM 2292 O O . GLY A 1 283 ? -26.139 11.595 29.678 1.00 95.62 283 GLY A O 1
ATOM 2293 N N . ASN A 1 284 ? -25.095 9.783 30.471 1.00 96.81 284 ASN A N 1
ATOM 2294 C CA . ASN A 1 284 ? -25.150 10.210 31.874 1.00 96.81 284 ASN A CA 1
ATOM 2295 C C . ASN A 1 284 ? -23.934 11.079 32.240 1.00 96.81 284 ASN A C 1
ATOM 2297 O O . ASN A 1 284 ? -23.005 10.643 32.924 1.00 96.81 284 ASN A O 1
ATOM 2301 N N . THR A 1 285 ? -23.951 12.335 31.791 1.00 97.12 285 THR A N 1
ATOM 2302 C CA . THR A 1 285 ? -22.834 13.285 31.939 1.00 97.12 285 THR A CA 1
ATOM 2303 C C . THR A 1 285 ? -22.380 13.480 33.388 1.00 97.12 285 THR A C 1
ATOM 2305 O O . THR A 1 285 ? -21.186 13.604 33.648 1.00 97.12 285 THR A O 1
ATOM 2308 N N . GLN A 1 286 ? -23.307 13.477 34.350 1.00 97.88 286 GLN A N 1
ATOM 2309 C CA . GLN A 1 286 ? -22.971 13.662 35.763 1.00 97.88 286 GLN A CA 1
ATOM 2310 C C . GLN A 1 286 ? -22.113 12.504 36.291 1.00 97.88 286 GLN A C 1
ATOM 2312 O O . GLN A 1 286 ? -21.083 12.736 36.925 1.00 97.88 286 GLN A O 1
ATOM 2317 N N . LYS A 1 287 ? -22.490 11.258 35.972 1.00 97.12 287 LYS A N 1
ATOM 2318 C CA . LYS A 1 287 ? -21.713 10.074 36.359 1.00 97.12 287 LYS A CA 1
ATOM 2319 C C . LYS A 1 287 ? -20.356 10.007 35.670 1.00 97.12 287 LYS A C 1
ATOM 2321 O O . LYS A 1 287 ? -19.380 9.633 36.311 1.00 97.12 287 LYS A O 1
ATOM 2326 N N . VAL A 1 288 ? -20.277 10.428 34.408 1.00 97.62 288 VAL A N 1
ATOM 2327 C CA . VAL A 1 288 ? -19.003 10.549 33.681 1.00 97.62 288 VAL A CA 1
ATOM 2328 C C . VAL A 1 288 ? -18.038 11.477 34.428 1.00 97.62 288 VAL A C 1
ATOM 2330 O O . VAL A 1 288 ? -16.896 11.096 34.673 1.00 97.62 288 VAL A O 1
ATOM 2333 N N . ILE A 1 289 ? -18.501 12.657 34.860 1.00 97.62 289 ILE A N 1
ATOM 2334 C CA . ILE A 1 289 ? -17.676 13.616 35.617 1.00 97.62 289 ILE A CA 1
ATOM 2335 C C . ILE A 1 289 ? -17.230 13.030 36.965 1.00 97.62 289 ILE A C 1
ATOM 2337 O O . ILE A 1 289 ? -16.076 13.201 37.360 1.00 97.62 289 ILE A O 1
ATOM 2341 N N . GLU A 1 290 ? -18.128 12.354 37.687 1.00 97.81 290 GLU A N 1
ATOM 2342 C CA . GLU A 1 290 ? -17.810 11.701 38.966 1.00 97.81 290 GLU A CA 1
ATOM 2343 C C . GLU A 1 290 ? -16.727 10.625 38.805 1.00 97.81 290 GLU A C 1
ATOM 2345 O O . GLU A 1 290 ? -15.746 10.623 39.551 1.00 97.81 290 GLU A O 1
ATOM 2350 N N . LEU A 1 291 ? -16.862 9.752 37.803 1.00 97.19 291 LEU A N 1
ATOM 2351 C CA . LEU A 1 291 ? -15.904 8.678 37.537 1.00 97.19 291 LEU A CA 1
ATOM 2352 C C . LEU A 1 291 ? -14.547 9.208 37.071 1.00 97.19 291 LEU A C 1
ATOM 2354 O O . LEU A 1 291 ? -13.521 8.733 37.548 1.00 97.19 291 LEU A O 1
ATOM 2358 N N . GLN A 1 292 ? -14.516 10.231 36.213 1.00 97.06 292 GLN A N 1
ATOM 2359 C CA . GLN A 1 292 ? -13.261 10.867 35.795 1.00 97.06 292 GLN A CA 1
ATOM 2360 C C . GLN A 1 292 ? -12.481 11.447 36.981 1.00 97.06 292 GLN A C 1
ATOM 2362 O O . GLN A 1 292 ? -11.262 11.291 37.046 1.00 97.06 292 GLN A O 1
ATOM 2367 N N . LYS A 1 293 ? -13.169 12.086 37.939 1.00 96.88 293 LYS A N 1
ATOM 2368 C CA . LYS A 1 293 ? -12.532 12.576 39.174 1.00 96.88 293 LYS A CA 1
ATOM 2369 C C . LYS A 1 293 ? -11.946 11.427 39.986 1.00 96.88 293 LYS A C 1
ATOM 2371 O O . LYS A 1 293 ? -10.787 11.507 40.378 1.00 96.88 293 LYS A O 1
ATOM 2376 N N . LYS A 1 294 ? -12.718 10.354 40.172 1.00 96.69 294 LYS A N 1
ATOM 2377 C CA . LYS A 1 294 ? -12.284 9.177 40.929 1.00 96.69 294 LYS A CA 1
ATOM 2378 C C . LYS A 1 294 ? -11.053 8.506 40.306 1.00 96.69 294 LYS A C 1
ATOM 2380 O O . LYS A 1 294 ? -10.084 8.252 41.011 1.00 96.69 294 LYS A O 1
ATOM 2385 N N . ILE A 1 295 ? -11.043 8.307 38.985 1.00 95.69 295 ILE A N 1
ATOM 2386 C CA . ILE A 1 295 ? -9.888 7.750 38.255 1.00 95.69 295 ILE A CA 1
ATOM 2387 C C . ILE A 1 295 ? -8.635 8.618 38.471 1.00 95.69 295 ILE A C 1
ATOM 2389 O O . ILE A 1 295 ? -7.548 8.102 38.739 1.00 95.69 295 ILE A O 1
ATOM 2393 N N . LEU A 1 296 ? -8.775 9.947 38.393 1.00 94.12 296 LEU A N 1
ATOM 2394 C CA . LEU A 1 296 ? -7.664 10.880 38.617 1.00 94.12 296 LEU A CA 1
ATOM 2395 C C . LEU A 1 296 ? -7.151 10.868 40.062 1.00 94.12 296 LEU A C 1
ATOM 2397 O O . LEU A 1 296 ? -5.955 11.053 40.282 1.00 94.12 296 LEU A O 1
ATOM 2401 N N . GLU A 1 297 ? -8.034 10.697 41.043 1.00 94.81 297 GLU A N 1
ATOM 2402 C CA . GLU A 1 297 ? -7.657 10.565 42.452 1.00 94.81 297 GLU A CA 1
ATOM 2403 C C . GLU A 1 297 ? -6.860 9.279 42.692 1.00 94.81 297 GLU A C 1
ATOM 2405 O O . GLU A 1 297 ? -5.802 9.342 43.313 1.00 94.81 297 GLU A O 1
ATOM 2410 N N . GLU A 1 298 ? -7.297 8.150 42.128 1.00 92.56 298 GLU A N 1
ATOM 2411 C CA . GLU A 1 298 ? -6.612 6.858 42.272 1.00 92.56 298 GLU A CA 1
ATOM 2412 C C . GLU A 1 298 ? -5.247 6.825 41.563 1.00 92.56 298 GLU A C 1
ATOM 2414 O O . GLU A 1 298 ? -4.290 6.254 42.089 1.00 92.56 298 GLU A O 1
ATOM 2419 N N . THR A 1 299 ? -5.109 7.508 40.421 1.00 88.31 299 THR A N 1
ATOM 2420 C CA . THR A 1 299 ? -3.843 7.582 39.663 1.00 88.31 299 THR A CA 1
ATOM 2421 C C . THR A 1 299 ? -2.743 8.359 40.399 1.00 88.31 299 THR A C 1
ATOM 2423 O O . THR A 1 299 ? -1.567 8.059 40.232 1.00 88.31 299 THR A O 1
ATOM 2426 N N . LYS A 1 300 ? -3.089 9.346 41.239 1.00 78.38 300 LYS A N 1
ATOM 2427 C CA . LYS A 1 300 ? -2.105 10.141 42.010 1.00 78.38 300 LYS A CA 1
ATOM 2428 C C . LYS A 1 300 ? -1.407 9.349 43.117 1.00 78.38 300 LYS A C 1
ATOM 2430 O O . LYS A 1 300 ? -0.471 9.855 43.731 1.00 78.38 300 LYS A O 1
ATOM 2435 N N . THR A 1 301 ? -1.916 8.160 43.416 1.00 64.81 301 THR A N 1
ATOM 2436 C CA . THR A 1 301 ? -1.444 7.302 44.504 1.00 64.81 301 THR A CA 1
ATOM 2437 C C . THR A 1 301 ? -0.307 6.359 44.099 1.00 64.81 301 THR A C 1
ATOM 2439 O O . THR A 1 301 ? 0.207 5.651 44.964 1.00 64.81 301 THR A O 1
ATOM 2442 N N . TYR A 1 302 ? 0.081 6.359 42.820 1.00 51.22 302 TYR A N 1
ATOM 2443 C CA . TYR A 1 302 ? 1.213 5.619 42.253 1.00 51.22 302 TYR A CA 1
ATOM 2444 C C . TYR A 1 302 ? 2.381 6.560 41.949 1.00 51.22 302 TYR A C 1
ATOM 2446 O O . TYR A 1 302 ? 3.537 6.117 42.131 1.00 51.22 302 TYR A O 1
#

Foldseek 3Di:
DDDDPVLFVVLCVLLVVAALPPRDPPAHKGWDALDPDDPDDHNLRTGIHGPVRVVVPDHSVVSNVSSVVSSVVSVVVVLVVVLVVLLVVPDDVVNLVVVLVVCVVVLVLLSQLSSCLSVVNLVSNVVSLVSQVVPPDDLLSVCVSCLSNLNNVPRDVVSLVVNLVVCVVVLVLLVNLSSCVSVVVLVSSVVSLVSQLVVCVVVVNVVSNVVSVVVNVPRCSVLVVLVVQLVVCVVVVNLVSVLVSCVVNVVLVCSQVSLVVVVVVLVPVPDLVSVLSNCVSVVVVVSNVVSVVVVVVVVVVD

Solvent-accessible surface area (backbone atoms only — not comparable to full-atom values): 16558 Å² total; per-residue (Å²): 134,87,78,55,68,69,44,41,49,50,31,33,56,53,42,70,58,28,19,35,79,80,62,51,78,93,52,70,61,47,63,40,71,62,64,95,86,61,98,70,85,53,43,85,46,42,41,37,34,27,70,72,61,58,73,66,67,73,54,57,72,56,52,49,53,35,33,53,55,40,36,52,48,46,50,52,52,51,52,51,54,49,39,56,54,43,60,66,73,74,63,53,66,68,59,54,50,52,49,51,48,54,31,59,76,68,66,37,27,64,60,45,17,47,56,27,49,42,72,66,37,57,70,61,13,50,55,23,36,54,56,30,65,75,42,98,57,52,70,68,54,49,51,50,50,29,44,77,70,72,43,52,89,78,46,62,67,67,58,51,49,53,51,50,52,52,26,61,75,69,64,39,26,57,63,39,13,56,53,28,46,69,69,66,40,49,69,62,13,50,54,26,41,54,48,34,32,52,57,24,50,77,71,68,36,58,63,63,19,52,53,49,52,57,50,54,72,74,42,71,55,65,52,54,51,36,54,51,49,26,52,51,18,60,76,67,72,33,62,69,51,34,52,50,26,30,57,78,65,64,38,62,65,61,39,39,53,55,50,59,76,40,42,71,57,45,72,70,63,74,43,61,66,58,43,33,52,49,27,56,68,72,65,38,63,69,60,33,55,54,42,54,52,50,54,56,58,60,59,74,76,114

pLDDT: mean 91.88, std 7.88, range [51.22, 98.38]